Protein AF-A0AAN4P740-F1 (afdb_monomer_lite)

Sequence (206 aa):
MNSGQKKRLNSIFSRYYNYYYTIFNIDLTEDLLKKTEFTIEKPISSDLELNILDFLLEISKDIYNLNNQNDRKIRGQYPTVDKQIIRSIIDGSLNNSKKDIRKLKILDPCAGTGNFIIVLLYDQFKLSNSFELILNILDNYVGIEIDPMLIYFQKIQINLLLKYLSNNTSFYSKINIIQGDTTQKKISMKNYNSLTLKYLISLILF

Structure (mmCIF, N/CA/C/O backbone):
data_AF-A0AAN4P740-F1
#
_entry.id   AF-A0AAN4P740-F1
#
loop_
_atom_site.group_PDB
_atom_site.id
_atom_site.type_symbol
_atom_site.label_atom_id
_atom_site.label_alt_id
_atom_site.label_comp_id
_atom_site.label_asym_id
_atom_site.label_entity_id
_atom_site.label_seq_id
_atom_site.pdbx_PDB_ins_code
_atom_site.Cartn_x
_atom_site.Cartn_y
_atom_site.Cartn_z
_atom_site.occupancy
_atom_site.B_iso_or_equiv
_atom_site.auth_seq_id
_atom_site.auth_comp_id
_atom_site.auth_asym_id
_atom_site.auth_atom_id
_atom_site.pdbx_PDB_model_num
ATOM 1 N N . MET A 1 1 ? 6.878 -7.275 -22.936 1.00 59.47 1 MET A N 1
ATOM 2 C CA . MET A 1 1 ? 7.615 -6.376 -22.019 1.00 59.47 1 MET A CA 1
ATOM 3 C C . MET A 1 1 ? 9.010 -6.182 -22.588 1.00 59.47 1 MET A C 1
ATOM 5 O O . MET A 1 1 ? 9.618 -7.185 -22.945 1.00 59.47 1 MET A O 1
ATOM 9 N N . ASN A 1 2 ? 9.492 -4.947 -22.763 1.00 69.56 2 ASN A N 1
ATOM 10 C CA . ASN A 1 2 ? 10.853 -4.735 -23.281 1.00 69.56 2 ASN A CA 1
ATOM 11 C C . ASN A 1 2 ? 11.912 -4.991 -22.182 1.00 69.56 2 ASN A C 1
ATOM 13 O O . ASN A 1 2 ? 11.581 -5.067 -20.995 1.00 69.56 2 ASN A O 1
ATOM 17 N N . SER A 1 3 ? 13.183 -5.151 -22.566 1.00 71.50 3 SER A N 1
ATOM 18 C CA . SER A 1 3 ? 14.278 -5.487 -21.635 1.00 71.50 3 SER A CA 1
ATOM 19 C C . SER A 1 3 ? 14.440 -4.462 -20.503 1.00 71.50 3 SER A C 1
ATOM 21 O O . SER A 1 3 ? 14.688 -4.841 -19.359 1.00 71.50 3 SER A O 1
ATOM 23 N N . GLY A 1 4 ? 14.219 -3.175 -20.792 1.00 77.19 4 GLY A N 1
ATOM 24 C CA . GLY A 1 4 ? 14.264 -2.094 -19.804 1.00 77.19 4 GLY A CA 1
ATOM 25 C C . GLY A 1 4 ? 13.153 -2.179 -18.752 1.00 77.19 4 GLY A C 1
ATOM 26 O O . GLY A 1 4 ? 13.425 -2.045 -17.561 1.00 77.19 4 GLY A O 1
ATOM 27 N N . GLN A 1 5 ? 11.914 -2.460 -19.166 1.00 74.38 5 GLN A N 1
ATOM 28 C CA . GLN A 1 5 ? 10.780 -2.667 -18.257 1.00 74.38 5 GLN A CA 1
ATOM 29 C C . GLN A 1 5 ? 10.986 -3.899 -17.371 1.00 74.38 5 GLN A C 1
ATOM 31 O O . GLN A 1 5 ? 10.722 -3.829 -16.174 1.00 74.38 5 GLN A O 1
ATOM 36 N N . LYS A 1 6 ? 11.521 -4.999 -17.927 1.00 78.25 6 LYS A N 1
ATOM 37 C CA . LYS A 1 6 ? 11.882 -6.193 -17.141 1.00 78.25 6 LYS A CA 1
ATOM 38 C C . LYS A 1 6 ? 12.919 -5.872 -16.069 1.00 78.25 6 LYS A C 1
ATOM 40 O O . LYS A 1 6 ? 12.731 -6.262 -14.923 1.00 78.25 6 LYS A O 1
ATOM 45 N N . LYS A 1 7 ? 13.960 -5.109 -16.414 1.00 83.00 7 LYS A N 1
ATOM 46 C CA . LYS A 1 7 ? 14.987 -4.683 -15.454 1.00 83.00 7 LYS A CA 1
ATOM 47 C C . LYS A 1 7 ? 14.411 -3.807 -14.336 1.00 83.00 7 LYS A C 1
ATOM 49 O O . LYS A 1 7 ? 14.692 -4.046 -13.170 1.00 83.00 7 LYS A O 1
ATOM 54 N N . ARG A 1 8 ? 13.571 -2.820 -14.669 1.00 84.56 8 ARG A N 1
ATOM 55 C CA . ARG A 1 8 ? 12.938 -1.952 -13.658 1.00 84.56 8 ARG A CA 1
ATOM 56 C C . ARG A 1 8 ? 11.999 -2.724 -12.731 1.00 84.56 8 ARG A C 1
ATOM 58 O O . ARG A 1 8 ? 12.024 -2.508 -11.526 1.00 84.56 8 ARG A O 1
ATOM 65 N N . LEU A 1 9 ? 11.220 -3.654 -13.283 1.00 85.88 9 LEU A N 1
ATOM 66 C CA . LEU A 1 9 ? 10.348 -4.528 -12.503 1.00 85.88 9 LEU A CA 1
ATOM 67 C C . LEU A 1 9 ? 11.151 -5.435 -11.554 1.00 85.88 9 LEU A C 1
ATOM 69 O O . LEU A 1 9 ? 10.801 -5.557 -10.384 1.00 85.88 9 LEU A O 1
ATOM 73 N N . ASN A 1 10 ? 12.252 -6.017 -12.042 1.00 84.44 10 ASN A N 1
ATOM 74 C CA . ASN A 1 10 ? 13.179 -6.806 -11.227 1.00 84.44 10 ASN A CA 1
ATOM 75 C C . ASN A 1 10 ? 13.743 -6.000 -10.051 1.00 84.44 10 ASN A C 1
ATOM 77 O O . ASN A 1 10 ? 13.831 -6.511 -8.936 1.00 84.44 10 ASN A O 1
ATOM 81 N N . SER A 1 11 ? 14.079 -4.733 -10.297 1.00 88.69 11 SER A N 1
ATOM 82 C CA . SER A 1 11 ? 14.595 -3.841 -9.263 1.00 88.69 11 SER A CA 1
ATOM 83 C C . SER A 1 11 ? 13.550 -3.579 -8.173 1.00 88.69 11 SER A C 1
ATOM 85 O O . SER A 1 11 ? 13.853 -3.734 -6.995 1.00 88.69 11 SER A O 1
ATOM 87 N N . ILE A 1 12 ? 12.286 -3.316 -8.537 1.00 90.25 12 ILE A N 1
ATOM 88 C CA . ILE A 1 12 ? 11.186 -3.152 -7.564 1.00 90.25 12 ILE A CA 1
ATOM 89 C C . ILE A 1 12 ? 11.022 -4.405 -6.689 1.00 90.25 12 ILE A C 1
ATOM 91 O O . ILE A 1 12 ? 10.962 -4.301 -5.464 1.00 90.25 12 ILE A O 1
ATOM 95 N N . PHE A 1 13 ? 10.989 -5.597 -7.293 1.00 89.75 13 PHE A N 1
ATOM 96 C CA . PHE A 1 13 ? 10.877 -6.843 -6.529 1.00 89.75 13 PHE A CA 1
ATOM 97 C C . PHE A 1 13 ? 12.096 -7.113 -5.645 1.00 89.75 13 PHE A C 1
ATOM 99 O O . PHE A 1 13 ? 11.933 -7.530 -4.500 1.00 89.75 13 PHE A O 1
ATOM 106 N N . SER A 1 14 ? 13.301 -6.820 -6.137 1.00 88.75 14 SER A N 1
ATOM 107 C CA . SER A 1 14 ? 14.530 -6.932 -5.345 1.00 88.75 14 SER A CA 1
ATOM 108 C C . SER A 1 14 ? 14.506 -5.998 -4.139 1.00 88.75 14 SER A C 1
ATOM 110 O O . SER A 1 14 ? 14.911 -6.403 -3.054 1.00 88.75 14 SER A O 1
ATOM 112 N N . ARG A 1 15 ? 13.992 -4.771 -4.293 1.00 92.44 15 ARG A N 1
ATOM 113 C CA . ARG A 1 15 ? 13.823 -3.830 -3.177 1.00 92.44 15 ARG A CA 1
ATOM 114 C C . ARG A 1 15 ? 12.844 -4.370 -2.134 1.00 92.44 15 ARG A C 1
ATOM 116 O O . ARG A 1 15 ? 13.188 -4.368 -0.956 1.00 92.44 15 ARG A O 1
ATOM 123 N N . TYR A 1 16 ? 11.682 -4.900 -2.545 1.00 92.12 16 TYR A N 1
ATOM 124 C CA . TYR A 1 16 ? 10.755 -5.566 -1.614 1.00 92.12 16 TYR A CA 1
ATOM 125 C C . TYR A 1 16 ? 11.435 -6.704 -0.852 1.00 92.12 16 TYR A C 1
ATOM 127 O O . TYR A 1 16 ? 11.403 -6.713 0.377 1.00 92.12 16 TYR A O 1
ATOM 135 N N . TYR A 1 17 ? 12.075 -7.628 -1.572 1.00 90.88 17 TYR A N 1
ATOM 136 C CA . TYR A 1 17 ? 12.773 -8.763 -0.973 1.00 90.88 17 TYR A CA 1
ATOM 137 C C . TYR A 1 17 ? 13.829 -8.302 0.036 1.00 90.88 17 TYR A C 1
ATOM 139 O O . TYR A 1 17 ? 13.789 -8.693 1.198 1.00 90.88 17 TYR A O 1
ATOM 147 N N . ASN A 1 18 ? 14.735 -7.419 -0.387 1.00 91.62 18 ASN A N 1
ATOM 148 C CA . ASN A 1 18 ? 15.848 -6.965 0.437 1.00 91.62 18 ASN A CA 1
ATOM 149 C C . ASN A 1 18 ? 15.385 -6.230 1.693 1.00 91.62 18 ASN A C 1
ATOM 151 O O . ASN A 1 18 ? 15.946 -6.469 2.761 1.00 91.62 18 ASN A O 1
ATOM 155 N N . TYR A 1 19 ? 14.375 -5.363 1.584 1.00 93.50 19 TYR A N 1
ATOM 156 C CA . TYR A 1 19 ? 13.850 -4.635 2.737 1.00 93.50 19 TYR A CA 1
ATOM 157 C C . TYR A 1 19 ? 13.257 -5.600 3.769 1.00 93.50 19 TYR A C 1
ATOM 159 O O . TYR A 1 19 ? 13.635 -5.569 4.937 1.00 93.50 19 TYR A O 1
ATOM 167 N N . TYR A 1 20 ? 12.392 -6.520 3.338 1.00 92.00 20 TYR A N 1
ATOM 168 C CA . TYR A 1 20 ? 11.738 -7.462 4.248 1.00 92.00 20 TYR A CA 1
ATOM 169 C C . TYR A 1 20 ? 12.697 -8.491 4.841 1.00 92.00 20 TYR A C 1
ATOM 171 O O . TYR A 1 20 ? 12.639 -8.765 6.042 1.00 92.00 20 TYR A O 1
ATOM 179 N N . TYR A 1 21 ? 13.607 -9.018 4.027 1.00 90.56 21 TYR A N 1
ATOM 180 C CA . TYR A 1 21 ? 14.613 -9.963 4.484 1.00 90.56 21 TYR A CA 1
ATOM 181 C C . TYR A 1 21 ? 15.572 -9.305 5.482 1.00 90.56 21 TYR A C 1
ATOM 183 O O . TYR A 1 21 ? 15.821 -9.845 6.553 1.00 90.56 21 TYR A O 1
ATOM 191 N N . THR A 1 22 ? 16.062 -8.100 5.183 1.00 89.69 22 THR A N 1
ATOM 192 C CA . THR A 1 22 ? 17.074 -7.440 6.024 1.00 89.69 22 THR A CA 1
ATOM 193 C C . THR A 1 22 ? 16.480 -6.846 7.300 1.00 89.69 22 THR A C 1
ATOM 195 O O . THR A 1 22 ? 17.072 -6.987 8.365 1.00 89.69 22 THR A O 1
ATOM 198 N N . ILE A 1 23 ? 15.325 -6.176 7.211 1.00 90.94 23 ILE A N 1
ATOM 199 C CA . ILE A 1 23 ? 14.743 -5.441 8.345 1.00 90.94 23 ILE A CA 1
ATOM 200 C C . ILE A 1 23 ? 13.886 -6.346 9.233 1.00 90.94 23 ILE A C 1
ATOM 202 O O . ILE A 1 23 ? 13.854 -6.158 10.448 1.00 90.94 23 ILE A O 1
ATOM 206 N N . PHE A 1 24 ? 13.200 -7.334 8.652 1.00 87.19 24 PHE A N 1
ATOM 207 C CA . PHE A 1 24 ? 12.242 -8.170 9.386 1.00 87.19 24 PHE A CA 1
ATOM 208 C C . PHE A 1 24 ? 12.610 -9.652 9.427 1.00 87.19 24 PHE A C 1
ATOM 210 O O . PHE A 1 24 ? 11.896 -10.416 10.073 1.00 87.19 24 PHE A O 1
ATOM 217 N N . ASN A 1 25 ? 13.691 -10.072 8.757 1.00 88.38 25 ASN A N 1
ATOM 218 C CA . ASN A 1 25 ? 14.033 -11.485 8.582 1.00 88.38 25 ASN A CA 1
ATOM 219 C C . ASN A 1 25 ? 12.869 -12.297 7.978 1.00 88.38 25 ASN A C 1
ATOM 221 O O . ASN A 1 25 ? 12.618 -13.441 8.358 1.00 88.38 25 ASN A O 1
ATOM 225 N N . ILE A 1 26 ? 12.119 -11.671 7.061 1.00 86.81 26 ILE A N 1
ATOM 226 C CA . ILE A 1 26 ? 11.004 -12.292 6.342 1.00 86.81 26 ILE A CA 1
ATOM 227 C C . ILE A 1 26 ? 11.476 -12.638 4.934 1.00 86.81 26 ILE A C 1
ATOM 229 O O . ILE A 1 26 ? 11.757 -11.751 4.127 1.00 86.81 26 ILE A O 1
ATOM 233 N N . ASP A 1 27 ? 11.513 -13.931 4.633 1.00 84.88 27 ASP A N 1
ATOM 234 C CA . ASP A 1 27 ? 11.749 -14.412 3.280 1.00 84.88 27 ASP A CA 1
ATOM 235 C C . ASP A 1 27 ? 10.465 -14.283 2.444 1.00 84.88 27 ASP A C 1
ATOM 237 O O . ASP A 1 27 ? 9.463 -14.951 2.697 1.00 84.88 27 ASP A O 1
ATOM 241 N N . LEU A 1 28 ? 10.499 -13.393 1.450 1.00 81.94 28 LEU A N 1
ATOM 242 C CA . LEU A 1 28 ? 9.394 -13.151 0.519 1.00 81.94 28 LEU A CA 1
ATOM 243 C C . LEU A 1 28 ? 9.495 -13.977 -0.765 1.00 81.94 28 LEU A C 1
ATOM 245 O O . LEU A 1 28 ? 8.730 -13.745 -1.703 1.00 81.94 28 LEU A O 1
ATOM 249 N N . THR A 1 29 ? 10.444 -14.907 -0.842 1.00 77.19 29 THR A N 1
ATOM 250 C CA . THR A 1 29 ? 10.703 -15.710 -2.036 1.00 77.19 29 THR A C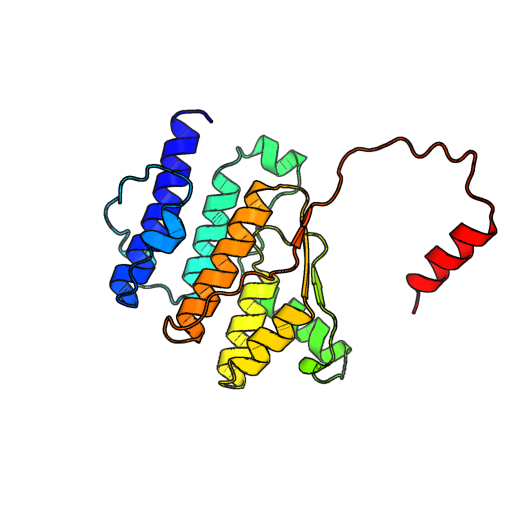A 1
ATOM 251 C C . THR A 1 29 ? 9.414 -16.367 -2.525 1.00 77.19 29 THR A C 1
ATOM 253 O O . THR A 1 29 ? 8.979 -16.075 -3.631 1.00 77.19 29 THR A O 1
ATOM 256 N N . GLU A 1 30 ? 8.688 -17.127 -1.702 1.00 71.38 30 GLU A N 1
ATOM 257 C CA . GLU A 1 30 ? 7.431 -17.764 -2.138 1.00 71.38 30 GLU A CA 1
ATOM 258 C C . GLU A 1 30 ? 6.299 -16.777 -2.489 1.00 71.38 30 GLU A C 1
ATOM 260 O O . GLU A 1 30 ? 5.485 -17.057 -3.377 1.00 71.38 30 GLU A O 1
ATOM 265 N N . ASP A 1 31 ? 6.251 -15.620 -1.821 1.00 68.12 31 ASP A N 1
ATOM 266 C CA . ASP A 1 31 ? 5.231 -14.587 -2.042 1.00 68.12 31 ASP A CA 1
ATOM 267 C C . ASP A 1 31 ? 5.449 -13.829 -3.361 1.00 68.12 31 ASP A C 1
ATOM 269 O O . ASP A 1 31 ? 4.486 -13.448 -4.033 1.00 68.12 31 ASP A O 1
ATOM 273 N N . LEU A 1 32 ? 6.713 -13.629 -3.748 1.00 70.50 32 LEU A N 1
ATOM 274 C CA . LEU A 1 32 ? 7.115 -12.903 -4.955 1.00 70.50 32 LEU A CA 1
ATOM 275 C C . LEU A 1 32 ? 7.364 -13.838 -6.156 1.00 70.50 32 LEU A C 1
ATOM 277 O O . LEU A 1 32 ? 7.176 -13.423 -7.302 1.00 70.50 32 LEU A O 1
ATOM 281 N N . LEU A 1 33 ? 7.732 -15.107 -5.928 1.00 51.94 33 LEU A N 1
ATOM 282 C CA . LEU A 1 33 ? 8.181 -16.050 -6.968 1.00 51.94 33 LEU A CA 1
ATOM 283 C C . LEU A 1 33 ? 7.084 -16.643 -7.851 1.00 51.94 33 LEU A C 1
ATOM 285 O O . LEU A 1 33 ? 7.401 -17.270 -8.861 1.00 51.94 33 LEU A O 1
ATOM 289 N N . LYS A 1 34 ? 5.794 -16.474 -7.550 1.00 54.19 34 LYS A N 1
ATOM 290 C CA . LYS A 1 34 ? 4.767 -17.200 -8.321 1.00 54.19 34 LYS A CA 1
ATOM 291 C C . LYS A 1 34 ? 4.614 -16.749 -9.782 1.00 54.19 34 LYS A C 1
ATOM 293 O O . LYS A 1 34 ? 3.821 -17.365 -10.492 1.00 54.19 34 LYS A O 1
ATOM 298 N N . LYS A 1 35 ? 5.303 -15.695 -10.259 1.00 50.25 35 LYS A N 1
ATOM 299 C CA . LYS A 1 35 ? 5.047 -15.137 -11.607 1.00 50.25 35 LYS A CA 1
ATOM 300 C C . LYS A 1 35 ? 6.243 -14.660 -12.439 1.00 50.25 35 LYS A C 1
ATOM 302 O O . LYS A 1 35 ? 6.037 -14.402 -13.623 1.00 50.25 35 LYS A O 1
ATOM 307 N N . THR A 1 36 ? 7.461 -14.553 -11.905 1.00 52.38 36 THR A N 1
ATOM 308 C CA . THR A 1 36 ? 8.614 -14.054 -12.683 1.00 52.38 36 THR A CA 1
ATOM 309 C C . THR A 1 36 ? 9.941 -14.604 -12.174 1.00 52.38 36 THR A C 1
ATOM 311 O O . THR A 1 36 ? 10.205 -14.536 -10.978 1.00 52.38 36 THR A O 1
ATOM 314 N N . GLU A 1 37 ? 10.814 -15.045 -13.081 1.00 59.12 37 GLU A N 1
ATOM 315 C CA . GLU A 1 37 ? 12.249 -15.158 -12.796 1.00 59.12 37 GLU A CA 1
ATOM 316 C C . GLU A 1 37 ? 12.782 -13.764 -12.434 1.00 59.12 37 GLU A C 1
ATOM 318 O O . GLU A 1 37 ? 12.807 -12.870 -13.290 1.00 59.12 37 GLU A O 1
ATOM 323 N N . PHE A 1 38 ? 13.163 -13.565 -11.172 1.00 69.12 38 PHE A N 1
ATOM 324 C CA . PHE A 1 38 ? 13.782 -12.332 -10.697 1.00 69.12 38 PHE A CA 1
ATOM 325 C C . PHE A 1 38 ? 15.170 -12.642 -10.129 1.00 69.12 38 PHE A C 1
ATOM 327 O O . PHE A 1 38 ? 15.385 -13.676 -9.498 1.00 69.12 38 PHE A O 1
ATOM 334 N N . THR A 1 39 ? 16.133 -11.767 -10.398 1.00 76.12 39 THR A N 1
ATOM 335 C CA . THR A 1 39 ? 17.479 -11.834 -9.826 1.00 76.12 39 THR A CA 1
ATOM 336 C C . THR A 1 39 ? 17.536 -10.832 -8.688 1.00 76.12 39 THR A C 1
ATOM 338 O O . THR A 1 39 ? 17.357 -9.642 -8.938 1.00 76.12 39 THR A O 1
ATOM 341 N N . ILE A 1 40 ? 17.796 -11.300 -7.464 1.00 80.19 40 ILE A N 1
ATOM 342 C CA . ILE A 1 40 ? 17.958 -10.430 -6.294 1.00 80.19 40 ILE A CA 1
ATOM 343 C C . ILE A 1 40 ? 19.158 -9.504 -6.529 1.00 80.19 40 ILE A C 1
ATOM 345 O O . ILE A 1 40 ? 20.307 -9.943 -6.600 1.00 80.19 40 ILE A O 1
ATOM 349 N N . GLU A 1 41 ? 18.876 -8.214 -6.683 1.00 84.25 41 GLU A N 1
ATOM 350 C CA . GLU A 1 41 ? 19.890 -7.160 -6.745 1.00 84.25 41 GLU A CA 1
ATOM 351 C C . GLU A 1 41 ? 20.441 -6.854 -5.341 1.00 84.25 41 GLU A C 1
ATOM 353 O O . GLU A 1 41 ? 19.840 -7.213 -4.328 1.00 84.25 41 GLU A O 1
ATOM 358 N N . LYS A 1 42 ? 21.592 -6.174 -5.257 1.00 84.06 42 LYS A N 1
ATOM 359 C CA . LYS A 1 42 ? 22.138 -5.734 -3.962 1.00 84.06 42 LYS A CA 1
ATOM 360 C C . LYS A 1 42 ? 21.154 -4.783 -3.254 1.00 84.06 42 LYS A C 1
ATOM 362 O O . LYS A 1 42 ? 20.515 -3.979 -3.936 1.00 84.06 42 LYS A O 1
ATOM 367 N N . PRO A 1 43 ? 21.056 -4.829 -1.912 1.00 82.31 43 PRO A N 1
ATOM 368 C CA . PRO A 1 43 ? 20.201 -3.919 -1.159 1.00 82.31 43 PRO A CA 1
ATOM 369 C C . PRO A 1 43 ? 20.611 -2.458 -1.378 1.00 82.31 43 PRO A C 1
ATOM 371 O O . PRO A 1 43 ? 21.799 -2.138 -1.447 1.00 82.31 43 PRO A O 1
ATOM 374 N N . ILE A 1 44 ? 19.618 -1.573 -1.459 1.00 85.38 44 ILE A N 1
ATOM 375 C CA . ILE A 1 44 ? 19.814 -0.122 -1.490 1.00 85.38 44 ILE A CA 1
ATOM 376 C C . ILE A 1 44 ? 19.811 0.361 -0.038 1.00 85.38 44 ILE A C 1
ATOM 378 O O . ILE A 1 44 ? 18.800 0.239 0.646 1.00 85.38 44 ILE A O 1
ATOM 382 N N . SER A 1 45 ? 20.933 0.896 0.448 1.00 82.38 45 SER A N 1
ATOM 383 C CA . SER A 1 45 ? 21.095 1.253 1.866 1.00 82.38 45 SER A CA 1
ATOM 384 C C . SER A 1 45 ? 20.061 2.267 2.358 1.00 82.38 45 SER A C 1
ATOM 386 O O . SER A 1 45 ? 19.540 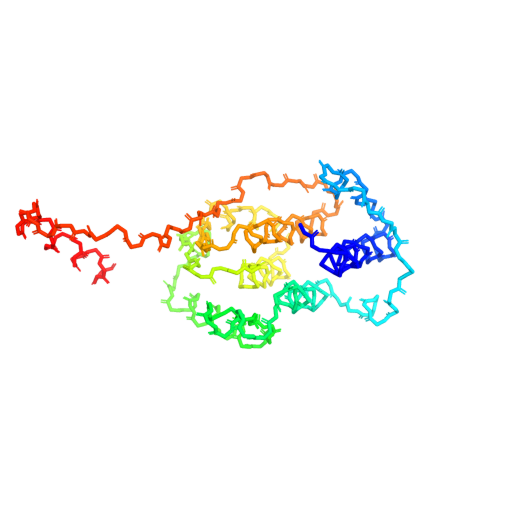2.104 3.453 1.00 82.38 45 SER A O 1
ATOM 388 N N . SER A 1 46 ? 19.704 3.258 1.535 1.00 85.19 46 SER A N 1
ATOM 389 C CA . SER A 1 46 ? 18.709 4.275 1.899 1.00 85.19 46 SER A CA 1
ATOM 390 C C . SER A 1 46 ? 17.314 3.700 2.131 1.00 85.19 46 SER A C 1
ATOM 392 O O . SER A 1 46 ? 16.556 4.260 2.911 1.00 85.19 46 SER A O 1
ATOM 394 N N . ASP A 1 47 ? 16.963 2.586 1.480 1.00 87.56 47 ASP A N 1
ATOM 395 C CA . ASP A 1 47 ? 15.670 1.939 1.715 1.00 87.56 47 ASP A CA 1
ATOM 396 C C . ASP A 1 47 ? 15.602 1.351 3.119 1.00 87.56 47 ASP A C 1
ATOM 398 O O . ASP A 1 47 ? 14.561 1.417 3.759 1.00 87.56 47 ASP A O 1
ATOM 402 N N . LEU A 1 48 ? 16.716 0.799 3.603 1.00 87.44 48 LEU A N 1
ATOM 403 C CA . LEU A 1 48 ? 16.812 0.112 4.891 1.00 87.44 48 LEU A CA 1
ATOM 404 C C . LEU A 1 48 ? 16.668 1.064 6.089 1.00 87.44 48 LEU A C 1
ATOM 406 O O . LEU A 1 48 ? 16.376 0.619 7.195 1.00 87.44 48 LEU A O 1
ATOM 410 N N . GLU A 1 49 ? 16.851 2.365 5.871 1.00 88.69 49 GLU A N 1
ATOM 411 C CA . GLU A 1 49 ? 16.675 3.409 6.886 1.00 88.69 49 GLU A CA 1
ATOM 412 C C . GLU A 1 49 ? 15.214 3.876 7.011 1.00 88.69 49 GLU A C 1
ATOM 414 O O . GLU A 1 49 ? 14.843 4.530 7.989 1.00 88.69 49 GLU A O 1
ATOM 419 N N . LEU A 1 50 ? 14.363 3.546 6.034 1.00 91.56 50 LEU A N 1
ATOM 420 C CA . LEU A 1 50 ? 12.956 3.931 6.038 1.00 91.56 50 LEU A CA 1
ATOM 421 C C . LEU A 1 50 ? 12.154 3.040 6.987 1.00 91.56 50 LEU A C 1
ATOM 423 O O . LEU A 1 50 ? 12.370 1.831 7.074 1.00 91.56 50 LEU A O 1
ATOM 427 N N . ASN A 1 51 ? 11.140 3.611 7.644 1.00 94.31 51 ASN A N 1
ATOM 428 C CA . ASN A 1 51 ? 10.074 2.783 8.211 1.00 94.31 51 ASN A CA 1
ATOM 429 C C . ASN A 1 51 ? 9.221 2.182 7.083 1.00 94.31 51 ASN A C 1
ATOM 431 O O . ASN A 1 51 ? 9.229 2.672 5.953 1.00 94.31 51 ASN A O 1
ATOM 435 N N . ILE A 1 52 ? 8.445 1.145 7.409 1.00 95.31 52 ILE A N 1
ATOM 436 C CA . ILE A 1 52 ? 7.694 0.392 6.402 1.00 95.31 52 ILE A CA 1
ATOM 437 C C . ILE A 1 52 ? 6.749 1.270 5.573 1.00 95.31 52 ILE A C 1
ATOM 439 O O . ILE A 1 52 ? 6.600 1.045 4.376 1.00 95.31 52 ILE A O 1
ATOM 443 N N . LEU A 1 53 ? 6.125 2.281 6.184 1.00 96.44 53 LEU A N 1
ATOM 444 C CA . LEU A 1 53 ? 5.186 3.141 5.477 1.00 96.44 53 LEU A CA 1
ATOM 445 C C . LEU A 1 53 ? 5.921 3.994 4.443 1.00 96.44 53 LEU A C 1
ATOM 447 O O . LEU A 1 53 ? 5.526 4.020 3.280 1.00 96.44 53 LEU A O 1
ATOM 451 N N . ASP A 1 54 ? 7.008 4.648 4.857 1.00 96.25 54 ASP A N 1
ATOM 452 C CA . ASP A 1 54 ? 7.822 5.471 3.964 1.00 96.25 54 ASP A CA 1
ATOM 453 C C . ASP A 1 54 ? 8.434 4.619 2.839 1.00 96.25 54 ASP A C 1
ATOM 455 O O . ASP A 1 54 ? 8.394 5.017 1.677 1.00 96.25 54 ASP A O 1
ATOM 459 N N . PHE A 1 55 ? 8.889 3.401 3.147 1.00 97.12 55 PHE A N 1
ATOM 460 C CA . PHE A 1 55 ? 9.381 2.453 2.146 1.00 97.12 55 PHE A CA 1
ATOM 461 C C . PHE A 1 55 ? 8.321 2.102 1.087 1.00 97.12 55 PHE A C 1
ATOM 463 O O . PHE A 1 55 ? 8.591 2.194 -0.112 1.00 97.12 55 PHE A O 1
ATOM 470 N N . LEU A 1 56 ? 7.099 1.741 1.498 1.00 96.94 56 LEU A N 1
ATOM 471 C CA . LEU A 1 56 ? 6.018 1.406 0.560 1.00 96.94 56 LEU A CA 1
ATOM 472 C C . LEU A 1 56 ? 5.636 2.606 -0.326 1.00 96.94 56 LEU A C 1
ATOM 474 O O . LEU A 1 56 ? 5.439 2.445 -1.533 1.00 96.94 56 LEU A O 1
ATOM 478 N N . LEU A 1 57 ? 5.607 3.819 0.238 1.00 96.88 57 LEU A N 1
ATOM 479 C CA . LEU A 1 57 ? 5.337 5.049 -0.516 1.00 96.88 57 LEU A CA 1
ATOM 480 C C . LEU A 1 57 ? 6.449 5.378 -1.527 1.00 96.88 57 LEU A C 1
ATOM 482 O O . LEU A 1 57 ? 6.142 5.808 -2.644 1.00 96.88 57 LEU A O 1
ATOM 486 N N . GLU A 1 58 ? 7.720 5.136 -1.190 1.00 95.50 58 GLU A N 1
ATOM 487 C CA . GLU A 1 58 ? 8.833 5.271 -2.140 1.00 95.50 58 GLU A CA 1
ATOM 488 C C . GLU A 1 58 ? 8.739 4.246 -3.278 1.00 95.50 58 GLU A C 1
ATOM 490 O O . GLU A 1 58 ? 8.898 4.605 -4.447 1.00 95.50 58 GLU A O 1
ATOM 495 N N . ILE A 1 59 ? 8.404 2.985 -2.983 1.00 95.44 59 ILE A N 1
ATOM 496 C CA . IL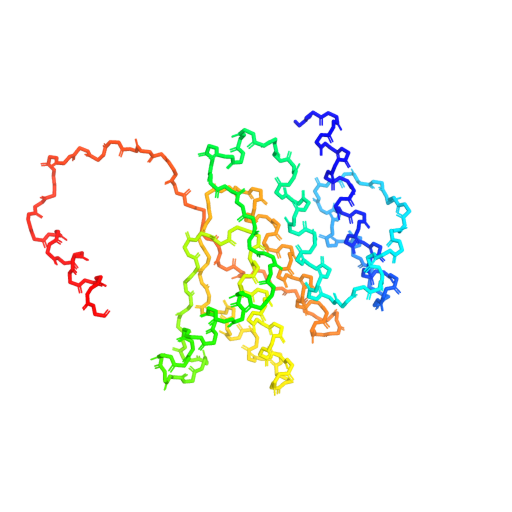E A 1 59 ? 8.206 1.970 -4.030 1.00 95.44 59 ILE A CA 1
ATOM 497 C C . ILE A 1 59 ? 7.034 2.339 -4.951 1.00 95.44 59 ILE A C 1
ATOM 499 O O . ILE A 1 59 ? 7.117 2.150 -6.167 1.00 95.44 59 ILE A O 1
ATOM 503 N N . SER A 1 60 ? 5.962 2.928 -4.412 1.00 95.62 60 SER A N 1
ATOM 504 C CA . SER A 1 60 ? 4.864 3.455 -5.226 1.00 95.62 60 SER A CA 1
ATOM 505 C C . SER A 1 60 ? 5.343 4.474 -6.264 1.00 95.62 60 SER A C 1
ATOM 507 O O . SER A 1 60 ? 4.894 4.409 -7.406 1.00 95.62 60 SER A O 1
ATOM 509 N N . LYS A 1 61 ? 6.303 5.360 -5.955 1.00 93.94 61 LYS A N 1
ATOM 510 C CA . LYS A 1 61 ? 6.876 6.266 -6.977 1.00 93.94 61 LYS A CA 1
ATOM 511 C C . LYS A 1 61 ? 7.504 5.485 -8.130 1.00 93.94 61 LYS A C 1
ATOM 513 O O . LYS A 1 61 ? 7.268 5.801 -9.299 1.00 93.94 61 LYS A O 1
ATOM 518 N N . ASP A 1 62 ? 8.261 4.445 -7.805 1.00 92.19 62 ASP A N 1
ATOM 519 C CA . ASP A 1 62 ? 8.970 3.626 -8.786 1.00 92.19 62 ASP A CA 1
ATOM 520 C C . ASP A 1 62 ? 8.044 2.798 -9.670 1.00 92.19 62 ASP A C 1
ATOM 522 O O . ASP A 1 62 ? 8.278 2.700 -10.877 1.00 92.19 62 ASP A O 1
ATOM 526 N N . ILE A 1 63 ? 6.950 2.281 -9.109 1.00 92.62 63 ILE A N 1
ATOM 527 C CA . ILE A 1 63 ? 5.911 1.587 -9.879 1.00 92.62 63 ILE A CA 1
ATOM 528 C C . ILE A 1 63 ? 5.334 2.519 -10.948 1.00 92.62 63 ILE A C 1
ATOM 530 O O . ILE A 1 63 ? 5.255 2.150 -12.119 1.00 92.62 63 ILE A O 1
ATOM 534 N N . TYR A 1 64 ? 5.010 3.764 -10.593 1.00 90.50 64 TYR A N 1
ATOM 535 C CA . TYR A 1 64 ? 4.538 4.740 -11.577 1.00 90.50 64 TYR A CA 1
ATOM 536 C C . TYR A 1 64 ? 5.644 5.141 -12.570 1.00 90.50 64 TYR A C 1
ATOM 538 O O . TYR A 1 64 ? 5.355 5.493 -13.714 1.00 90.50 64 TYR A O 1
ATOM 546 N N . ASN A 1 65 ? 6.923 5.064 -12.187 1.00 89.00 65 ASN A N 1
ATOM 547 C CA . ASN A 1 65 ? 8.071 5.261 -13.083 1.00 89.00 65 ASN A CA 1
ATOM 548 C C . ASN A 1 65 ? 8.312 4.099 -14.065 1.00 89.00 65 ASN A C 1
ATOM 550 O O . ASN A 1 65 ? 9.165 4.230 -14.949 1.00 89.00 65 ASN A O 1
ATOM 554 N N . LEU A 1 66 ? 7.560 2.993 -13.986 1.00 86.25 66 LEU A N 1
ATOM 555 C CA . LEU A 1 66 ? 7.575 1.949 -15.020 1.00 86.25 66 LEU A CA 1
ATOM 556 C C . LEU A 1 66 ? 7.012 2.454 -16.355 1.00 86.25 66 LEU A C 1
ATOM 558 O O . LEU A 1 66 ? 7.514 2.067 -17.415 1.00 86.25 66 LEU A O 1
ATOM 562 N N . ASN A 1 67 ? 6.028 3.353 -16.297 1.00 82.44 67 ASN A N 1
ATOM 563 C CA . ASN A 1 67 ? 5.488 4.053 -17.457 1.00 82.44 67 ASN A CA 1
ATOM 564 C C . ASN A 1 67 ? 6.326 5.303 -17.759 1.00 82.44 67 ASN A C 1
ATOM 566 O O . ASN A 1 67 ? 6.852 5.961 -16.857 1.00 82.44 67 ASN A O 1
ATOM 570 N N . ASN A 1 68 ? 6.462 5.649 -19.042 1.00 83.25 68 ASN A N 1
ATOM 571 C CA . ASN A 1 68 ? 7.133 6.894 -19.410 1.00 83.25 68 ASN A CA 1
ATOM 572 C C . ASN A 1 68 ? 6.268 8.112 -19.018 1.00 83.25 68 ASN A C 1
ATOM 574 O O . ASN A 1 68 ? 5.070 8.004 -18.750 1.00 83.25 68 ASN A O 1
ATOM 578 N N . GLN A 1 69 ? 6.885 9.294 -18.981 1.00 86.12 69 GLN A N 1
ATOM 579 C CA . GLN A 1 69 ? 6.218 10.518 -18.533 1.00 86.12 69 GLN A CA 1
ATOM 580 C C . GLN A 1 69 ? 4.994 10.892 -19.386 1.00 86.12 69 GLN A C 1
ATOM 582 O O . GLN A 1 69 ? 4.012 11.395 -18.838 1.00 86.12 69 GLN A O 1
ATOM 587 N N . ASN A 1 70 ? 5.035 10.636 -20.697 1.00 85.81 70 ASN A N 1
ATOM 588 C CA . ASN A 1 70 ? 3.933 10.953 -21.606 1.00 85.81 70 ASN A CA 1
ATOM 589 C C . ASN A 1 70 ? 2.724 10.052 -21.342 1.00 85.81 70 ASN A C 1
ATOM 591 O O . ASN A 1 70 ? 1.611 10.558 -21.203 1.00 85.81 70 ASN A O 1
ATOM 595 N N . ASP A 1 71 ? 2.948 8.747 -21.181 1.00 81.75 71 ASP A N 1
ATOM 596 C CA . ASP A 1 71 ? 1.893 7.779 -20.874 1.00 81.75 71 ASP A CA 1
ATOM 597 C C . ASP A 1 71 ? 1.216 8.110 -19.543 1.00 81.75 71 ASP A C 1
ATOM 599 O O . ASP A 1 71 ? -0.013 8.130 -19.456 1.00 81.75 71 ASP A O 1
ATOM 603 N N . ARG A 1 72 ? 2.005 8.456 -18.517 1.00 83.88 72 ARG A N 1
ATOM 604 C CA . ARG A 1 72 ? 1.458 8.901 -17.230 1.00 83.88 72 ARG A CA 1
ATOM 605 C C . ARG A 1 72 ? 0.598 10.145 -17.355 1.00 83.88 72 ARG A C 1
ATOM 607 O O . ARG A 1 72 ? -0.474 10.196 -16.761 1.00 83.88 72 ARG A O 1
ATOM 614 N N . LYS A 1 73 ? 1.061 11.136 -18.124 1.00 87.19 73 LYS A N 1
ATOM 615 C CA . LYS A 1 73 ? 0.333 12.390 -18.335 1.00 87.19 73 LYS A CA 1
ATOM 616 C C . LYS A 1 73 ? -1.010 12.143 -19.015 1.00 87.19 73 LYS A C 1
ATOM 618 O O . LYS A 1 73 ? -2.010 12.698 -18.578 1.00 87.19 73 LYS A O 1
ATOM 623 N N . ILE A 1 74 ? -1.039 11.289 -20.038 1.00 83.75 74 ILE A N 1
ATOM 624 C CA . ILE A 1 74 ? -2.272 10.915 -20.748 1.00 83.75 74 ILE A CA 1
ATOM 625 C C . ILE A 1 74 ? -3.249 10.194 -19.812 1.00 83.75 74 ILE A C 1
ATOM 627 O O . ILE A 1 74 ? -4.451 10.432 -19.878 1.00 83.75 74 ILE A O 1
ATOM 631 N N . ARG A 1 75 ? -2.738 9.329 -18.930 1.00 80.00 75 ARG A N 1
ATOM 632 C CA . ARG A 1 75 ? -3.555 8.525 -18.010 1.00 80.00 75 ARG A CA 1
ATOM 633 C C . ARG A 1 75 ? -3.885 9.218 -16.685 1.00 80.00 75 ARG A C 1
ATOM 635 O O . ARG A 1 75 ? -4.609 8.641 -15.886 1.00 80.00 75 ARG A O 1
ATOM 642 N N . GLY A 1 76 ? -3.332 10.403 -16.417 1.00 84.38 76 GLY A N 1
ATOM 643 C CA . GLY A 1 76 ? -3.456 11.066 -15.112 1.00 84.38 76 GLY A CA 1
ATOM 644 C C . GLY A 1 76 ? -2.833 10.273 -13.953 1.00 84.38 76 GLY A C 1
ATOM 645 O O . GLY A 1 76 ? -3.234 10.441 -12.807 1.00 84.38 76 GLY A O 1
ATOM 646 N N . GLN A 1 77 ? -1.870 9.393 -14.235 1.00 87.38 77 GLN A N 1
ATOM 647 C CA . GLN A 1 77 ? -1.284 8.488 -13.246 1.00 87.38 77 GLN A CA 1
ATOM 648 C C . GLN A 1 77 ? -0.143 9.177 -12.488 1.00 87.38 77 GLN A C 1
ATOM 650 O O . GLN A 1 77 ? 1.010 9.148 -12.925 1.00 87.38 77 GLN A O 1
ATOM 655 N N . TYR A 1 78 ? -0.462 9.763 -11.334 1.00 90.19 78 TYR A N 1
ATOM 656 C CA . TYR A 1 78 ? 0.507 10.365 -10.417 1.00 90.19 78 TYR A CA 1
ATOM 657 C C . TYR A 1 78 ? 0.281 9.824 -9.002 1.00 90.19 78 TYR A C 1
ATOM 659 O O . TYR A 1 78 ? -0.836 9.932 -8.497 1.00 90.19 78 TYR A O 1
ATOM 667 N N . PRO A 1 79 ? 1.298 9.235 -8.350 1.00 92.44 79 PRO A N 1
ATOM 668 C CA . PRO A 1 79 ? 1.113 8.694 -7.016 1.00 92.44 79 PRO A CA 1
ATOM 669 C C . PRO A 1 79 ? 1.102 9.825 -5.985 1.00 92.44 79 PRO A C 1
ATOM 671 O O . PRO A 1 79 ? 2.036 10.627 -5.918 1.00 92.44 79 PRO A O 1
ATOM 674 N N . THR A 1 80 ? 0.085 9.852 -5.128 1.00 94.38 80 THR A N 1
ATOM 675 C CA . THR A 1 80 ? 0.111 10.670 -3.909 1.00 94.38 80 THR A CA 1
ATOM 676 C C . THR A 1 80 ? 0.994 9.965 -2.887 1.00 94.38 80 THR A C 1
ATOM 678 O O . THR A 1 80 ? 0.633 8.895 -2.409 1.00 94.38 80 THR A O 1
ATOM 681 N N . VAL A 1 81 ? 2.166 10.524 -2.589 1.00 95.12 81 VAL A N 1
ATOM 682 C CA . VAL A 1 81 ? 3.195 9.906 -1.719 1.00 95.12 81 VAL A CA 1
ATOM 683 C C . VAL A 1 81 ? 3.562 10.759 -0.512 1.00 95.12 81 VAL A C 1
ATOM 685 O O . VAL A 1 81 ? 4.262 10.297 0.382 1.00 95.12 81 VAL A O 1
ATOM 688 N N . ASP A 1 82 ? 3.072 11.995 -0.461 1.00 95.81 82 ASP A N 1
ATOM 689 C CA . ASP A 1 82 ? 3.186 12.826 0.728 1.00 95.81 82 ASP A CA 1
ATOM 690 C C . ASP A 1 82 ? 2.209 12.316 1.798 1.00 95.81 82 ASP A C 1
ATOM 692 O O . ASP A 1 82 ? 0.993 12.515 1.713 1.00 95.81 82 ASP A O 1
ATOM 696 N N . LYS A 1 83 ? 2.754 11.652 2.821 1.00 94.81 83 LYS A N 1
ATOM 697 C CA . LYS A 1 83 ? 1.969 11.094 3.928 1.00 94.81 83 LYS A CA 1
ATOM 698 C C . LYS A 1 83 ? 1.181 12.144 4.707 1.00 94.81 83 LYS A C 1
ATOM 700 O O . LYS A 1 83 ? 0.150 11.796 5.272 1.00 94.81 83 LYS A O 1
ATOM 705 N N . GLN A 1 84 ? 1.626 13.403 4.751 1.00 96.69 84 GLN A N 1
ATOM 706 C CA . GLN A 1 84 ? 0.889 14.461 5.447 1.00 96.69 84 GLN A CA 1
ATOM 707 C C . GLN A 1 84 ? -0.384 14.825 4.681 1.00 96.69 84 GLN A C 1
ATOM 709 O O . GLN A 1 84 ? -1.447 14.943 5.288 1.00 96.69 84 GLN A O 1
ATOM 714 N N . ILE A 1 85 ? -0.300 14.914 3.350 1.00 96.75 85 ILE A N 1
ATOM 715 C CA . ILE A 1 85 ? -1.470 15.150 2.491 1.00 96.75 85 ILE A CA 1
ATOM 716 C C . ILE A 1 85 ? -2.454 13.982 2.599 1.00 96.75 85 ILE A C 1
ATOM 718 O O . ILE A 1 85 ? -3.648 14.199 2.804 1.00 96.75 85 ILE A O 1
ATOM 722 N N . ILE A 1 86 ? -1.957 12.743 2.509 1.00 97.75 86 ILE A N 1
ATOM 723 C CA . ILE A 1 86 ? -2.803 11.544 2.612 1.00 97.75 86 ILE A CA 1
ATOM 724 C C . ILE A 1 86 ? -3.526 11.512 3.965 1.00 97.75 86 ILE A C 1
ATOM 726 O O . ILE A 1 86 ? -4.746 11.357 3.997 1.00 97.75 86 ILE A O 1
ATOM 730 N N . ARG A 1 87 ? -2.796 11.723 5.070 1.00 97.75 87 ARG A N 1
ATOM 731 C CA . ARG A 1 87 ? -3.372 11.788 6.423 1.00 97.75 87 ARG A CA 1
ATOM 732 C C . ARG A 1 87 ? -4.412 12.884 6.552 1.00 97.75 87 ARG A C 1
ATOM 734 O O . ARG A 1 87 ? -5.505 12.609 7.020 1.00 97.75 87 ARG A O 1
ATOM 741 N N . SER A 1 88 ? -4.124 14.089 6.061 1.00 97.69 88 SER A N 1
ATOM 742 C CA . SER A 1 88 ? -5.076 15.202 6.111 1.00 97.69 88 SER A CA 1
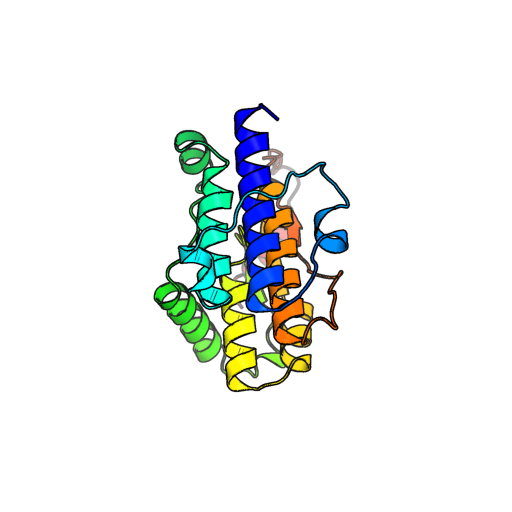ATOM 743 C C . SER A 1 88 ? -6.413 14.857 5.441 1.00 97.69 88 SER A C 1
ATOM 745 O O . SER A 1 88 ? -7.474 15.158 5.989 1.00 97.69 88 SER A O 1
ATOM 747 N N . ILE A 1 89 ? -6.377 14.169 4.294 1.00 96.56 89 ILE A N 1
ATOM 748 C CA . ILE A 1 89 ? -7.582 13.724 3.580 1.00 96.56 89 ILE A CA 1
ATOM 749 C C . ILE A 1 89 ? -8.310 12.612 4.349 1.00 96.56 89 ILE A C 1
ATOM 751 O O . ILE A 1 89 ? -9.537 12.663 4.486 1.00 96.56 89 ILE A O 1
ATOM 755 N N . ILE A 1 90 ? -7.573 11.618 4.854 1.00 96.06 90 ILE A N 1
ATOM 756 C CA . ILE A 1 90 ? -8.133 10.512 5.644 1.00 96.06 90 ILE A CA 1
ATOM 757 C C . ILE A 1 90 ? -8.807 11.054 6.905 1.00 96.06 90 ILE A C 1
ATOM 759 O O . ILE A 1 90 ? -9.986 10.786 7.129 1.00 96.06 90 ILE A O 1
ATOM 763 N N . ASP A 1 91 ? -8.094 11.860 7.687 1.00 93.88 91 ASP A N 1
ATOM 764 C CA . ASP A 1 91 ? -8.572 12.416 8.950 1.00 93.88 91 ASP A CA 1
ATOM 765 C C . ASP A 1 91 ? -9.779 13.325 8.721 1.00 93.88 91 ASP A C 1
ATOM 767 O O . ASP A 1 91 ? -10.778 13.220 9.431 1.00 93.88 91 ASP A O 1
ATOM 771 N N . GLY A 1 92 ? -9.742 14.165 7.680 1.00 94.06 92 GLY A N 1
ATOM 772 C CA . GLY A 1 92 ? -10.895 14.965 7.271 1.00 94.06 92 GLY A CA 1
ATOM 773 C C . GLY A 1 92 ? -12.120 14.098 6.958 1.00 94.06 92 GLY A C 1
ATOM 774 O O . GLY A 1 92 ? -13.225 14.389 7.419 1.00 94.06 92 GLY A O 1
ATOM 775 N N . SER A 1 93 ? -11.925 12.992 6.237 1.00 92.12 93 SER A N 1
ATOM 776 C CA . SER A 1 93 ? -13.003 12.063 5.870 1.00 92.12 93 SER A CA 1
ATOM 777 C C . SER A 1 93 ? -13.572 11.318 7.084 1.00 92.12 93 SER A C 1
ATOM 779 O O . SER A 1 93 ? -14.792 11.238 7.251 1.00 92.12 93 SER A O 1
ATOM 781 N N . LEU A 1 94 ? -12.705 10.811 7.967 1.00 91.12 94 LEU A N 1
ATOM 782 C CA . LEU A 1 94 ? -13.107 10.095 9.180 1.00 91.12 94 LEU A CA 1
ATOM 783 C C . LEU A 1 94 ? -13.843 11.020 10.158 1.00 91.12 94 LEU A C 1
ATOM 785 O O . LEU A 1 94 ? -14.931 10.667 10.623 1.00 91.12 94 LEU A O 1
ATOM 789 N N . ASN A 1 95 ? -13.312 12.223 10.401 1.00 88.75 95 ASN A N 1
ATOM 790 C CA . ASN A 1 95 ? -13.919 13.212 11.296 1.00 88.75 95 ASN A CA 1
ATOM 791 C C . ASN A 1 95 ? -15.304 13.659 10.809 1.00 88.75 95 ASN A C 1
ATOM 793 O O . ASN A 1 95 ? -16.231 13.794 11.612 1.00 88.75 95 ASN A O 1
ATOM 797 N N . ASN A 1 96 ? -15.478 13.823 9.494 1.00 87.06 96 ASN A N 1
ATOM 798 C CA . ASN A 1 96 ? -16.771 14.172 8.904 1.00 87.06 96 ASN A CA 1
ATOM 799 C C . ASN A 1 96 ? -17.810 13.055 9.053 1.00 87.06 96 ASN A C 1
ATOM 801 O O . ASN A 1 96 ? -18.999 13.337 9.204 1.00 87.06 96 ASN A O 1
ATOM 805 N N . SER A 1 97 ? -17.379 11.790 9.047 1.00 85.50 97 SER A N 1
ATOM 806 C CA . SER A 1 97 ? -18.296 10.653 9.147 1.00 85.50 97 SER A CA 1
ATOM 807 C C . SER A 1 97 ? -18.981 10.543 10.515 1.00 85.50 97 SER A C 1
ATOM 809 O O . SER A 1 97 ? -20.114 10.062 10.587 1.00 85.50 97 SER A O 1
ATOM 811 N N . LYS A 1 98 ? -18.295 10.961 11.595 1.00 83.44 98 LYS A N 1
ATOM 812 C CA . LYS A 1 98 ? -18.700 10.795 13.008 1.00 83.44 98 LYS A CA 1
ATOM 813 C C . LYS A 1 98 ? -19.102 9.361 13.398 1.00 83.44 98 LYS A C 1
ATOM 815 O O . LYS A 1 98 ? -19.776 9.159 14.408 1.00 83.44 98 LYS A O 1
ATOM 820 N N . LYS A 1 99 ? -18.726 8.361 12.598 1.00 86.12 99 LYS A N 1
ATOM 821 C CA . LYS A 1 99 ? -19.020 6.942 12.832 1.00 86.12 99 LYS A CA 1
ATOM 822 C C . LYS A 1 99 ? -17.752 6.233 13.290 1.00 86.12 99 LYS A C 1
ATOM 824 O O . LYS A 1 99 ? -16.648 6.628 12.933 1.00 86.12 99 LYS A O 1
ATOM 829 N N . ASP A 1 100 ? -17.927 5.154 14.049 1.00 89.06 100 ASP A N 1
ATOM 830 C CA . ASP A 1 100 ? -16.842 4.201 14.288 1.00 89.06 100 ASP A CA 1
ATOM 831 C C . ASP A 1 100 ? -16.333 3.693 12.932 1.00 89.06 100 ASP A C 1
ATOM 833 O O . ASP A 1 100 ? -17.136 3.272 12.091 1.00 89.06 100 ASP A O 1
ATOM 837 N N . ILE A 1 101 ? -15.014 3.725 12.733 1.00 93.31 101 ILE A N 1
ATOM 838 C CA . ILE A 1 101 ? -14.356 3.254 11.514 1.00 93.31 101 ILE A CA 1
ATOM 839 C C . ILE A 1 101 ? -14.750 1.814 11.165 1.00 93.31 101 ILE A C 1
ATOM 841 O O . ILE A 1 101 ? -14.891 1.494 9.988 1.00 93.31 101 ILE A O 1
ATOM 845 N N . ARG A 1 102 ? -15.062 0.981 12.170 1.00 92.50 102 ARG A N 1
ATOM 846 C CA . ARG A 1 102 ? -15.535 -0.400 11.972 1.00 92.50 102 ARG A CA 1
ATOM 847 C C . ARG A 1 102 ? -16.849 -0.518 11.202 1.00 92.50 102 ARG A C 1
ATOM 849 O O . ARG A 1 102 ? -17.227 -1.593 10.746 1.00 92.50 102 ARG A O 1
ATOM 856 N N . LYS A 1 103 ? -17.603 0.580 11.138 1.00 93.44 103 LYS A N 1
ATOM 857 C CA . LYS A 1 103 ? -18.919 0.665 10.495 1.00 93.44 103 LYS A CA 1
ATOM 858 C C . LYS A 1 103 ? -18.865 1.428 9.173 1.00 93.44 103 LYS A C 1
ATOM 860 O O . LYS A 1 103 ? -19.912 1.641 8.556 1.00 93.44 103 LYS A O 1
ATOM 865 N N . LEU A 1 104 ? -17.687 1.894 8.762 1.00 94.56 104 LEU A N 1
ATOM 866 C CA . LEU A 1 104 ? -17.520 2.640 7.525 1.00 94.56 104 LEU A CA 1
ATOM 867 C C . LEU A 1 104 ? -17.353 1.688 6.348 1.00 94.56 104 LEU A C 1
ATOM 869 O O . LEU A 1 104 ? -16.604 0.723 6.420 1.00 94.56 104 LEU A O 1
ATOM 873 N N . LYS A 1 105 ? -18.022 2.017 5.242 1.00 94.88 105 LYS A N 1
ATOM 874 C CA . LYS A 1 105 ? -17.685 1.492 3.919 1.00 94.88 105 LYS A CA 1
ATOM 875 C C . LYS A 1 105 ? -16.736 2.481 3.267 1.00 94.88 105 LYS A C 1
ATOM 877 O O . LYS A 1 105 ? -17.049 3.671 3.217 1.00 94.88 105 LYS A O 1
ATOM 882 N N . ILE A 1 106 ? -15.595 2.000 2.796 1.00 95.31 106 ILE A N 1
ATOM 883 C CA . ILE A 1 106 ? -14.522 2.850 2.282 1.00 95.31 106 ILE A CA 1
ATOM 884 C C . ILE A 1 106 ? -14.394 2.597 0.788 1.00 95.31 106 ILE A C 1
ATOM 886 O O . ILE A 1 106 ? -14.182 1.464 0.368 1.00 95.31 106 ILE A O 1
ATOM 890 N N . LEU A 1 107 ? -14.527 3.656 -0.004 1.00 96.50 107 LEU A N 1
ATOM 891 C CA . LEU A 1 107 ? -14.372 3.613 -1.452 1.00 96.50 107 LEU A CA 1
ATOM 892 C C . LEU A 1 107 ? -13.191 4.492 -1.859 1.00 96.50 107 LEU A C 1
ATOM 894 O O . LEU A 1 107 ? -13.176 5.680 -1.549 1.00 96.50 107 LEU A O 1
ATOM 898 N N . ASP A 1 108 ? -12.250 3.909 -2.594 1.00 96.25 108 ASP A N 1
ATOM 899 C CA . ASP A 1 108 ? -11.166 4.626 -3.263 1.00 96.25 108 ASP A CA 1
ATOM 900 C C . ASP A 1 108 ? -11.327 4.455 -4.784 1.00 96.25 108 ASP A C 1
ATOM 902 O O . ASP A 1 108 ? -10.965 3.409 -5.331 1.00 96.25 108 ASP A O 1
ATOM 906 N N . PRO A 1 109 ? -11.959 5.423 -5.475 1.00 92.00 109 PRO A N 1
ATOM 907 C CA . PRO A 1 109 ? -12.392 5.258 -6.862 1.00 92.00 109 PRO A CA 1
ATOM 908 C C . PRO A 1 109 ? -11.254 5.341 -7.896 1.00 92.00 109 PRO A C 1
ATOM 910 O O . PRO A 1 109 ? -11.498 5.060 -9.068 1.00 92.00 109 PRO A O 1
ATOM 913 N N . CYS A 1 110 ? -10.042 5.723 -7.476 1.00 92.50 110 CYS A N 1
ATOM 914 C CA . CYS A 1 110 ? -8.839 5.814 -8.308 1.00 92.50 110 CYS A CA 1
ATOM 915 C C . CYS A 1 110 ? -7.628 5.335 -7.496 1.00 92.50 110 CYS A C 1
ATOM 917 O O . CYS A 1 110 ? -6.695 6.096 -7.227 1.00 92.50 110 CYS A O 1
ATOM 919 N N . ALA A 1 111 ? -7.686 4.080 -7.059 1.00 94.06 111 ALA A N 1
ATOM 920 C CA . ALA A 1 111 ? -6.870 3.600 -5.956 1.00 94.06 111 ALA A CA 1
ATOM 921 C C . ALA A 1 111 ? -5.371 3.512 -6.265 1.00 94.06 111 ALA A C 1
ATOM 923 O O . ALA A 1 111 ? -4.551 3.534 -5.340 1.00 94.06 111 ALA A O 1
ATOM 924 N N . GLY A 1 112 ? -4.980 3.427 -7.542 1.00 95.25 112 GLY A N 1
ATOM 925 C CA . GLY A 1 112 ? -3.579 3.367 -7.925 1.00 95.25 112 GLY A CA 1
ATOM 926 C C . GLY A 1 112 ? -2.861 2.188 -7.274 1.00 95.25 112 GLY A C 1
ATOM 927 O O . GLY A 1 112 ? -3.312 1.049 -7.338 1.00 95.25 112 GLY A O 1
ATOM 928 N N . THR A 1 113 ? -1.738 2.460 -6.610 1.00 95.81 113 THR A N 1
ATOM 929 C CA . THR A 1 113 ? -1.010 1.466 -5.800 1.00 95.81 113 THR A CA 1
ATOM 930 C C . THR A 1 113 ? -1.526 1.329 -4.360 1.00 95.81 113 THR A C 1
ATOM 932 O O . THR A 1 113 ? -0.958 0.570 -3.581 1.00 95.81 113 THR A O 1
ATOM 935 N N . GLY A 1 114 ? -2.609 2.021 -3.991 1.00 96.81 114 GLY A N 1
ATOM 936 C CA . GLY A 1 114 ? -3.272 1.906 -2.688 1.00 96.81 114 GLY A CA 1
ATOM 937 C C . GLY A 1 114 ? -2.684 2.747 -1.564 1.00 96.81 114 GLY A C 1
ATOM 938 O O . GLY A 1 114 ? -2.861 2.394 -0.400 1.00 96.81 114 GLY A O 1
ATOM 939 N N . ASN A 1 115 ? -2.001 3.852 -1.864 1.00 97.94 115 ASN A N 1
ATOM 940 C CA . ASN A 1 115 ? -1.336 4.657 -0.833 1.00 97.94 115 ASN A CA 1
ATOM 941 C C . ASN A 1 115 ? -2.305 5.155 0.260 1.00 97.94 115 ASN A C 1
ATOM 943 O O . ASN A 1 115 ? -1.934 5.165 1.431 1.00 97.94 115 ASN A O 1
ATOM 947 N N . PHE A 1 116 ? -3.555 5.493 -0.082 1.00 98.25 116 PHE A N 1
ATOM 948 C CA . PHE A 1 116 ? -4.571 5.883 0.906 1.00 98.25 116 PHE A CA 1
ATOM 949 C C . PHE A 1 116 ? -4.919 4.746 1.867 1.00 98.25 116 PHE A C 1
ATOM 951 O O . PHE A 1 116 ? -4.877 4.934 3.083 1.00 98.25 116 PHE A O 1
ATOM 958 N N . ILE A 1 117 ? -5.228 3.554 1.345 1.00 97.88 117 ILE A N 1
ATOM 959 C CA . ILE A 1 117 ? -5.582 2.415 2.196 1.00 97.88 117 ILE A CA 1
ATOM 960 C C . ILE A 1 117 ? -4.380 1.948 3.027 1.00 97.88 117 ILE A C 1
ATOM 962 O O . ILE A 1 117 ? -4.537 1.682 4.210 1.00 97.88 117 ILE A O 1
ATOM 966 N N . ILE A 1 118 ? -3.163 1.942 2.479 1.00 97.94 118 ILE A N 1
ATOM 967 C CA . ILE A 1 118 ? -1.944 1.560 3.215 1.00 97.94 118 ILE A CA 1
ATOM 968 C C . ILE A 1 118 ? -1.692 2.501 4.402 1.00 97.94 118 ILE A C 1
ATOM 970 O O . ILE A 1 118 ? -1.455 2.023 5.513 1.00 97.94 118 ILE A O 1
ATOM 974 N N . VAL A 1 119 ? -1.779 3.821 4.189 1.00 98.44 119 VAL A N 1
ATOM 975 C CA . VAL A 1 119 ? -1.624 4.815 5.267 1.00 98.44 119 VAL A CA 1
ATOM 976 C C . VAL A 1 119 ? -2.721 4.638 6.316 1.00 98.44 119 VAL A C 1
ATOM 978 O O . VAL A 1 119 ? -2.410 4.579 7.505 1.00 98.44 119 VAL A O 1
ATOM 981 N N . LEU A 1 120 ? -3.980 4.466 5.889 1.00 98.19 120 LEU A N 1
ATOM 982 C CA . LEU A 1 120 ? -5.100 4.236 6.802 1.00 98.19 120 LEU A CA 1
ATOM 983 C C . LEU A 1 120 ? -4.866 3.010 7.693 1.00 98.19 120 LEU A C 1
ATOM 985 O O . LEU A 1 120 ? -4.983 3.106 8.912 1.00 98.19 120 LEU A O 1
ATOM 989 N N . LEU A 1 121 ? -4.533 1.861 7.099 1.00 97.94 121 LEU A N 1
ATOM 990 C CA . LEU A 1 121 ? -4.321 0.620 7.845 1.00 97.94 121 LEU A CA 1
ATOM 991 C C . LEU A 1 121 ? -3.153 0.747 8.828 1.00 97.94 121 LEU A C 1
ATOM 993 O O . LEU A 1 121 ? -3.271 0.336 9.982 1.00 97.94 121 LEU A O 1
ATOM 997 N N . TYR A 1 122 ? -2.034 1.333 8.393 1.00 98.12 122 TYR A N 1
ATOM 998 C CA . TYR A 1 122 ? -0.868 1.514 9.253 1.00 98.12 122 TYR A CA 1
ATOM 999 C C . TYR A 1 122 ? -1.180 2.421 10.451 1.00 98.12 122 TYR A C 1
ATOM 1001 O O . TYR A 1 122 ? -0.906 2.040 11.591 1.00 98.12 122 TYR A O 1
ATOM 1009 N N . ASP A 1 123 ? -1.789 3.587 10.220 1.00 97.38 123 ASP A N 1
ATOM 1010 C CA . ASP A 1 123 ? -2.078 4.545 11.289 1.00 97.38 123 ASP A CA 1
ATOM 1011 C C . ASP A 1 123 ? -3.127 3.991 12.270 1.00 97.38 123 ASP A C 1
ATOM 1013 O O . ASP A 1 123 ? -2.941 4.074 13.486 1.00 97.38 123 ASP A O 1
ATOM 1017 N N . GLN A 1 124 ? -4.177 3.323 11.776 1.00 96.88 124 GLN A N 1
ATOM 1018 C CA . GLN A 1 124 ? -5.175 2.679 12.641 1.00 96.88 124 GLN A CA 1
ATOM 1019 C C . GLN A 1 124 ? -4.579 1.536 13.467 1.00 96.88 124 GLN A C 1
ATOM 1021 O O . GLN A 1 124 ? -4.948 1.359 14.632 1.00 96.88 124 GLN A O 1
ATOM 1026 N N . PHE A 1 125 ? -3.614 0.790 12.919 1.00 97.12 125 PHE A N 1
ATOM 1027 C CA . PHE A 1 125 ? -2.900 -0.226 13.687 1.00 97.12 125 PHE A CA 1
ATOM 1028 C C . PHE A 1 125 ? -2.032 0.417 14.766 1.00 97.12 125 PHE A C 1
ATOM 1030 O O . PHE A 1 125 ? -2.060 -0.027 15.907 1.00 97.12 125 PHE A O 1
ATOM 1037 N N . LYS A 1 126 ? -1.292 1.486 14.446 1.00 96.31 126 LYS A N 1
ATOM 1038 C CA . LYS A 1 126 ? -0.459 2.189 15.435 1.00 96.31 126 LYS A CA 1
ATOM 1039 C C . LYS A 1 126 ? -1.275 2.805 16.572 1.00 96.31 126 LYS A C 1
ATOM 1041 O O . LYS A 1 126 ? -0.777 2.856 17.691 1.00 96.31 126 LYS A O 1
ATOM 1046 N N . LEU A 1 127 ? -2.510 3.228 16.303 1.00 95.38 127 LEU A N 1
ATOM 1047 C CA . LEU A 1 127 ? -3.415 3.772 17.318 1.00 95.38 127 LEU A CA 1
ATOM 1048 C C . LEU A 1 127 ? -4.067 2.691 18.190 1.00 95.38 127 LEU A C 1
ATOM 1050 O O . LEU A 1 127 ? -4.220 2.884 19.392 1.00 95.38 127 LEU A O 1
ATOM 1054 N N . SER A 1 128 ? -4.486 1.574 17.593 1.00 95.81 128 SER A N 1
ATOM 1055 C CA . SER A 1 128 ? -5.319 0.567 18.272 1.00 95.81 128 SER A CA 1
ATOM 1056 C C . SER A 1 128 ? -4.573 -0.692 18.710 1.00 95.81 128 SER A C 1
ATOM 1058 O O . SER A 1 128 ? -5.081 -1.441 19.541 1.00 95.81 128 SER A O 1
ATOM 1060 N N . ASN A 1 129 ? -3.414 -0.962 18.105 1.00 94.94 129 ASN A N 1
ATOM 1061 C CA . ASN A 1 129 ? -2.694 -2.232 18.167 1.00 94.94 129 ASN A CA 1
ATOM 1062 C C . ASN A 1 129 ? -3.585 -3.458 17.860 1.00 94.94 129 ASN A C 1
ATOM 1064 O O . ASN A 1 129 ? -3.383 -4.542 18.404 1.00 94.94 129 ASN A O 1
ATOM 1068 N N . SER A 1 130 ? -4.610 -3.286 17.014 1.00 95.44 130 SER A N 1
ATOM 1069 C CA . SER A 1 130 ? -5.602 -4.320 16.707 1.00 95.44 130 SER A CA 1
ATOM 1070 C C . SER A 1 130 ? -5.490 -4.769 15.256 1.00 95.44 130 SER A C 1
ATOM 1072 O O . SER A 1 130 ? -5.927 -4.074 14.343 1.00 95.44 130 SER A O 1
ATOM 1074 N N . PHE A 1 131 ? -4.941 -5.966 15.034 1.00 95.25 131 PHE A N 1
ATOM 1075 C CA . PHE A 1 131 ? -4.917 -6.566 13.697 1.00 95.25 131 PHE A CA 1
ATOM 1076 C C . PHE A 1 131 ? -6.332 -6.900 13.190 1.00 95.25 131 PHE A C 1
ATOM 1078 O O . PHE A 1 131 ? -6.617 -6.747 12.007 1.00 95.25 131 PHE A O 1
ATOM 1085 N N . GLU A 1 132 ? -7.249 -7.270 14.087 1.00 94.50 132 GLU A N 1
ATOM 1086 C CA . GLU A 1 132 ? -8.662 -7.501 13.760 1.00 94.50 132 GLU A CA 1
ATOM 1087 C C . GLU A 1 132 ? -9.327 -6.250 13.167 1.00 94.50 132 GLU A C 1
ATOM 1089 O O . GLU A 1 132 ? -10.043 -6.345 12.171 1.00 94.50 132 GLU A O 1
ATOM 1094 N N . LEU A 1 133 ? -9.034 -5.065 13.719 1.00 96.00 133 LEU A N 1
ATOM 1095 C CA . LEU A 1 133 ? -9.514 -3.802 13.160 1.00 96.00 133 LEU A CA 1
ATOM 1096 C C . LEU A 1 133 ? -9.036 -3.603 11.715 1.00 96.00 133 LEU A C 1
ATOM 1098 O O . LEU A 1 133 ? -9.809 -3.163 10.870 1.00 96.00 133 LEU A O 1
ATOM 1102 N N . ILE A 1 134 ? -7.785 -3.956 11.417 1.00 96.69 134 ILE A N 1
ATOM 1103 C CA . ILE A 1 134 ? -7.200 -3.827 10.073 1.00 96.69 134 ILE A CA 1
ATOM 1104 C C . ILE A 1 134 ? -7.911 -4.731 9.073 1.00 96.69 134 ILE A C 1
ATOM 1106 O O . ILE A 1 134 ? -8.246 -4.286 7.974 1.00 96.69 134 ILE A O 1
ATOM 1110 N N . LEU A 1 135 ? -8.195 -5.974 9.466 1.00 95.12 135 LEU A N 1
ATOM 1111 C CA . LEU A 1 135 ? -8.967 -6.897 8.638 1.00 95.12 135 LEU A CA 1
ATOM 1112 C C . LEU A 1 135 ? -10.394 -6.387 8.415 1.00 95.12 135 LEU A C 1
ATOM 1114 O O . LEU A 1 135 ? -10.868 -6.399 7.285 1.00 95.12 135 LEU A O 1
ATOM 1118 N N . ASN A 1 136 ? -11.041 -5.852 9.452 1.00 95.94 136 ASN A N 1
ATOM 1119 C CA . ASN A 1 136 ? -12.381 -5.287 9.337 1.00 95.94 136 ASN A CA 1
ATOM 1120 C C . ASN A 1 136 ? -12.438 -4.059 8.406 1.00 95.94 136 ASN A C 1
ATOM 1122 O O . ASN A 1 136 ? -13.378 -3.933 7.618 1.00 95.94 136 ASN A O 1
ATOM 1126 N N . ILE A 1 137 ? -11.436 -3.175 8.454 1.00 96.81 137 ILE A N 1
ATOM 1127 C CA . ILE A 1 137 ? -11.323 -2.049 7.514 1.00 96.81 137 ILE A CA 1
ATOM 1128 C C . ILE A 1 137 ? -11.188 -2.578 6.079 1.00 96.81 137 ILE A C 1
ATOM 1130 O O . ILE A 1 137 ? -11.872 -2.088 5.182 1.00 96.81 137 ILE A O 1
ATOM 1134 N N . LEU A 1 138 ? -10.349 -3.596 5.863 1.00 96.44 138 LEU A N 1
ATOM 1135 C CA . LEU A 1 138 ? -10.160 -4.219 4.550 1.00 96.44 138 LEU A CA 1
ATOM 1136 C C . LEU A 1 138 ? -11.412 -4.934 4.028 1.00 96.44 138 LEU A C 1
ATOM 1138 O O . LEU A 1 138 ? -11.717 -4.806 2.844 1.00 96.44 138 LEU A O 1
ATOM 1142 N N . ASP A 1 139 ? -12.161 -5.627 4.891 1.00 95.31 139 ASP A N 1
ATOM 1143 C CA . ASP A 1 139 ? -13.431 -6.278 4.533 1.00 95.31 139 ASP A CA 1
ATOM 1144 C C . ASP A 1 139 ? -14.474 -5.260 4.028 1.00 95.31 139 ASP A C 1
ATOM 1146 O O . ASP A 1 139 ? -15.347 -5.597 3.225 1.00 95.31 139 ASP A O 1
ATOM 1150 N N . ASN A 1 140 ? -14.381 -4.005 4.484 1.00 95.81 140 ASN A N 1
ATOM 1151 C CA . ASN A 1 140 ? -15.272 -2.909 4.099 1.00 95.81 140 ASN A CA 1
ATOM 1152 C C . ASN A 1 140 ? -14.671 -1.952 3.053 1.00 95.81 140 ASN A C 1
ATOM 1154 O O . ASN A 1 140 ? -15.301 -0.943 2.710 1.00 95.81 140 ASN A O 1
ATOM 1158 N N . TYR A 1 141 ? -13.473 -2.247 2.548 1.00 97.12 141 TYR A N 1
ATOM 1159 C CA . TYR A 1 141 ? -12.784 -1.446 1.543 1.00 97.12 141 TYR A CA 1
ATOM 1160 C C . TYR A 1 141 ? -13.126 -1.910 0.124 1.00 97.12 141 TYR A C 1
ATOM 1162 O O . TYR A 1 141 ? -13.167 -3.104 -0.172 1.00 97.12 141 TYR A O 1
ATOM 1170 N N . VAL A 1 142 ? -13.323 -0.947 -0.776 1.00 97.38 142 VAL A N 1
ATOM 1171 C CA . VAL A 1 142 ? -13.430 -1.157 -2.220 1.00 97.38 142 VAL A CA 1
ATOM 1172 C C . VAL A 1 142 ? -12.477 -0.195 -2.920 1.00 97.38 142 VAL A C 1
ATOM 1174 O O . VAL A 1 142 ? -12.651 1.021 -2.852 1.00 97.38 142 VAL A O 1
ATOM 1177 N N . GLY A 1 143 ? -11.483 -0.740 -3.617 1.00 96.81 143 GLY A N 1
ATOM 1178 C CA . GLY A 1 143 ? -10.649 0.016 -4.551 1.00 96.81 143 GLY A CA 1
ATOM 1179 C C . GLY A 1 143 ? -11.178 -0.107 -5.978 1.00 96.81 143 GLY A C 1
ATOM 1180 O O . GLY A 1 143 ? -11.639 -1.178 -6.375 1.00 96.81 143 GLY A O 1
ATOM 1181 N N . ILE A 1 144 ? -11.094 0.962 -6.766 1.00 95.00 144 ILE A N 1
ATOM 1182 C CA . ILE A 1 144 ? -11.320 0.928 -8.215 1.00 95.00 144 ILE A CA 1
ATOM 1183 C C . ILE A 1 144 ? -10.067 1.460 -8.902 1.00 95.00 144 ILE A C 1
ATOM 1185 O O . ILE A 1 144 ? -9.551 2.512 -8.537 1.00 95.00 144 ILE A O 1
ATOM 1189 N N . GLU A 1 145 ? -9.571 0.731 -9.896 1.00 93.25 145 GLU A N 1
ATOM 1190 C CA . GLU A 1 145 ? -8.409 1.140 -10.685 1.00 93.25 145 GLU A CA 1
ATOM 1191 C C . GLU A 1 145 ? -8.537 0.603 -12.113 1.00 93.25 145 GLU A C 1
ATOM 1193 O O . GLU A 1 145 ? -9.069 -0.479 -12.337 1.00 93.25 145 GLU A O 1
ATOM 1198 N N . ILE A 1 146 ? -8.084 1.364 -13.105 1.00 89.75 146 ILE A N 1
ATOM 1199 C CA . ILE A 1 146 ? -8.196 0.997 -14.522 1.00 89.75 146 ILE A CA 1
ATOM 1200 C C . ILE A 1 146 ? -6.993 0.180 -15.001 1.00 89.75 146 ILE A C 1
ATOM 1202 O O . ILE A 1 146 ? -7.119 -0.648 -15.907 1.00 89.75 146 ILE A O 1
ATOM 1206 N N . ASP A 1 147 ? -5.822 0.411 -14.404 1.00 87.50 147 ASP A N 1
ATOM 1207 C CA . ASP A 1 147 ? -4.566 -0.210 -14.791 1.00 87.50 147 ASP A CA 1
ATOM 1208 C C . ASP A 1 147 ? -4.335 -1.515 -14.008 1.00 87.50 147 ASP A C 1
ATOM 1210 O O . ASP A 1 147 ? -4.080 -1.487 -12.798 1.00 87.50 147 ASP A O 1
ATOM 1214 N N . PRO A 1 148 ? -4.365 -2.685 -14.672 1.00 87.62 148 PRO A N 1
ATOM 1215 C CA . PRO A 1 148 ? -4.193 -3.967 -13.996 1.00 87.62 148 PRO A CA 1
ATOM 1216 C C . PRO A 1 148 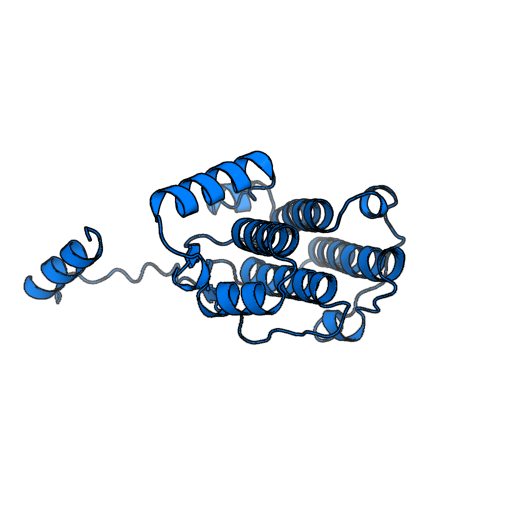? -2.815 -4.121 -13.335 1.00 87.62 148 PRO A C 1
ATOM 1218 O O . PRO A 1 148 ? -2.684 -4.896 -12.385 1.00 87.62 148 PRO A O 1
ATOM 1221 N N . MET A 1 149 ? -1.791 -3.387 -13.794 1.00 87.38 149 MET A N 1
ATOM 1222 C CA . MET A 1 149 ? -0.481 -3.384 -13.141 1.00 87.38 149 MET A CA 1
ATOM 1223 C C . MET A 1 149 ? -0.557 -2.703 -11.771 1.00 87.38 149 MET A C 1
ATOM 1225 O O . MET A 1 149 ? -0.002 -3.219 -10.801 1.00 87.38 149 MET A O 1
ATOM 1229 N N . LEU A 1 150 ? -1.274 -1.580 -11.672 1.00 92.19 150 LEU A N 1
ATOM 1230 C CA . LEU A 1 150 ? -1.436 -0.865 -10.407 1.00 92.19 150 LEU A CA 1
ATOM 1231 C C . LEU A 1 150 ? -2.286 -1.675 -9.422 1.00 92.19 150 LEU A C 1
ATOM 1233 O O . LEU A 1 150 ? -1.876 -1.820 -8.275 1.00 92.19 150 LEU A O 1
ATOM 1237 N N . ILE A 1 151 ? -3.350 -2.341 -9.891 1.00 91.94 151 ILE A N 1
ATOM 1238 C CA . ILE A 1 151 ? -4.130 -3.299 -9.079 1.00 91.94 151 ILE A CA 1
ATOM 1239 C C . ILE A 1 151 ? -3.235 -4.404 -8.510 1.00 91.94 151 ILE A C 1
ATOM 1241 O O . ILE A 1 151 ? -3.346 -4.776 -7.339 1.00 91.94 151 ILE A O 1
ATOM 1245 N N . TYR A 1 152 ? -2.356 -4.966 -9.344 1.00 90.56 152 TYR A N 1
ATOM 1246 C CA . TYR A 1 152 ? -1.437 -6.016 -8.920 1.00 90.56 152 TYR A CA 1
ATOM 1247 C C . TYR A 1 152 ? -0.498 -5.525 -7.811 1.00 90.56 152 TYR A C 1
ATOM 1249 O O . TYR A 1 152 ? -0.388 -6.173 -6.768 1.00 90.56 152 TYR A O 1
ATOM 1257 N N . PHE A 1 153 ? 0.118 -4.356 -7.994 1.00 91.88 153 PHE A N 1
ATOM 1258 C CA . PHE A 1 153 ? 0.995 -3.778 -6.979 1.00 91.88 153 PHE A CA 1
ATOM 1259 C C . PHE A 1 153 ? 0.259 -3.337 -5.720 1.00 91.88 153 PHE A C 1
ATOM 1261 O O . PHE A 1 153 ? 0.794 -3.512 -4.630 1.00 91.88 153 PHE A O 1
ATOM 1268 N N . GLN A 1 154 ? -0.968 -2.840 -5.840 1.00 94.62 154 GLN A N 1
ATOM 1269 C CA . GLN A 1 154 ? -1.800 -2.512 -4.691 1.00 94.62 154 GLN A CA 1
ATOM 1270 C C . GLN A 1 154 ? -2.021 -3.739 -3.800 1.00 94.62 154 GLN A C 1
ATOM 1272 O O . GLN A 1 154 ? -1.830 -3.678 -2.585 1.00 94.62 154 GLN A O 1
ATOM 1277 N N . LYS A 1 155 ? -2.352 -4.889 -4.401 1.00 92.75 155 LYS A N 1
ATOM 1278 C CA . LYS A 1 155 ? -2.521 -6.152 -3.662 1.00 92.75 155 LYS A CA 1
ATOM 1279 C C . LYS A 1 155 ? -1.229 -6.618 -2.998 1.00 92.75 155 LYS A C 1
ATOM 1281 O O . LYS A 1 155 ? -1.285 -7.135 -1.883 1.00 92.75 155 LYS A O 1
ATOM 1286 N N . ILE A 1 156 ? -0.087 -6.445 -3.666 1.00 91.19 156 ILE A N 1
ATOM 1287 C CA . ILE A 1 156 ? 1.225 -6.751 -3.084 1.00 91.19 156 ILE A CA 1
ATOM 1288 C C . ILE A 1 156 ? 1.484 -5.856 -1.879 1.00 91.19 156 ILE A C 1
ATOM 1290 O O . ILE A 1 156 ? 1.738 -6.375 -0.800 1.00 91.19 156 ILE A O 1
ATOM 1294 N N . GLN A 1 157 ? 1.378 -4.537 -2.032 1.00 93.94 157 GLN A N 1
ATOM 1295 C CA . GLN A 1 157 ? 1.711 -3.601 -0.961 1.00 93.94 157 GLN A CA 1
ATOM 1296 C C . GLN A 1 157 ? 0.824 -3.778 0.270 1.00 93.94 157 GLN A C 1
ATOM 1298 O O . GLN A 1 157 ? 1.335 -3.774 1.387 1.00 93.94 157 GLN A O 1
ATOM 1303 N N . ILE A 1 158 ? -0.478 -4.012 0.081 1.00 95.38 158 ILE A N 1
ATOM 1304 C CA . ILE A 1 158 ? -1.380 -4.325 1.194 1.00 95.38 158 ILE A CA 1
ATOM 1305 C C . ILE A 1 158 ? -0.939 -5.620 1.886 1.00 95.38 158 ILE A C 1
ATOM 1307 O O . ILE A 1 158 ? -0.790 -5.627 3.102 1.00 95.38 158 ILE A O 1
ATOM 1311 N N . ASN A 1 159 ? -0.671 -6.707 1.153 1.00 92.38 159 ASN A N 1
ATOM 1312 C CA . ASN A 1 159 ? -0.239 -7.966 1.778 1.00 92.38 159 ASN A CA 1
ATOM 1313 C C . ASN A 1 159 ? 1.116 -7.853 2.483 1.00 92.38 159 ASN A C 1
ATOM 1315 O O . ASN A 1 159 ? 1.296 -8.416 3.559 1.00 92.38 159 ASN A O 1
ATOM 1319 N N . LEU A 1 160 ? 2.050 -7.104 1.906 1.00 92.12 160 LEU A N 1
ATOM 1320 C CA . LEU A 1 160 ? 3.339 -6.807 2.514 1.00 92.12 160 LEU A CA 1
ATOM 1321 C C . LEU A 1 160 ? 3.161 -6.015 3.818 1.00 92.12 160 LEU A C 1
ATOM 1323 O O . LEU A 1 160 ? 3.765 -6.370 4.837 1.00 92.12 160 LEU A O 1
ATOM 1327 N N . LEU A 1 161 ? 2.287 -5.004 3.834 1.00 95.56 161 LEU A N 1
ATOM 1328 C CA . LEU A 1 161 ? 1.935 -4.300 5.066 1.00 95.56 161 LEU A CA 1
ATOM 1329 C C . LEU A 1 161 ? 1.317 -5.264 6.090 1.00 95.56 161 LEU A C 1
ATOM 1331 O O . LEU A 1 161 ? 1.740 -5.276 7.241 1.00 95.56 161 LEU A O 1
ATOM 1335 N N . LEU A 1 162 ? 0.365 -6.110 5.690 1.00 93.81 162 LEU A N 1
ATOM 1336 C CA . LEU A 1 162 ? -0.272 -7.070 6.597 1.00 93.81 162 LEU A CA 1
ATOM 1337 C C . LEU A 1 162 ? 0.721 -8.078 7.181 1.00 93.81 162 LEU A C 1
ATOM 1339 O O . LEU A 1 162 ? 0.634 -8.381 8.370 1.00 93.81 162 LEU A O 1
ATOM 1343 N N . LYS A 1 163 ? 1.688 -8.566 6.393 1.00 90.69 163 LYS A N 1
ATOM 1344 C CA . LYS A 1 163 ? 2.784 -9.406 6.899 1.00 90.69 163 LYS A CA 1
ATOM 1345 C C . LYS A 1 163 ? 3.575 -8.681 7.978 1.00 90.69 163 LYS A C 1
ATOM 1347 O O . LYS A 1 163 ? 3.808 -9.258 9.031 1.00 90.69 163 LYS A O 1
ATOM 1352 N N . TYR A 1 164 ? 3.917 -7.412 7.764 1.00 91.62 164 TYR A N 1
ATOM 1353 C CA . TYR A 1 164 ? 4.581 -6.610 8.790 1.00 91.62 164 TYR A CA 1
ATOM 1354 C C . TYR A 1 164 ? 3.713 -6.453 10.055 1.00 91.62 164 TYR A C 1
ATOM 1356 O O . TYR A 1 164 ? 4.171 -6.757 11.151 1.00 91.62 164 TYR A O 1
ATOM 1364 N N . LEU A 1 165 ? 2.446 -6.043 9.916 1.00 93.44 165 LEU A N 1
ATOM 1365 C CA . LEU A 1 165 ? 1.556 -5.778 11.058 1.00 93.44 165 LEU A CA 1
ATOM 1366 C C . LEU A 1 165 ? 1.181 -7.043 11.854 1.00 93.44 165 LEU A C 1
ATOM 1368 O O . LEU A 1 165 ? 0.877 -6.954 13.039 1.00 93.44 165 LEU A O 1
ATOM 1372 N N . SER A 1 166 ? 1.195 -8.215 11.213 1.00 90.38 166 SER A N 1
ATOM 1373 C CA . SER A 1 166 ? 0.839 -9.510 11.818 1.00 90.38 166 SER A CA 1
ATOM 1374 C C . SER A 1 166 ? 2.038 -10.337 12.289 1.00 90.38 166 SER A C 1
ATOM 1376 O O . SER A 1 166 ? 1.867 -11.515 12.609 1.00 90.38 166 SER A O 1
ATOM 1378 N N . ASN A 1 167 ? 3.251 -9.773 12.298 1.00 85.50 167 ASN A N 1
ATOM 1379 C CA . ASN A 1 167 ? 4.489 -10.519 12.563 1.00 85.50 167 ASN A CA 1
ATOM 1380 C C . ASN A 1 167 ? 4.626 -11.773 11.674 1.00 85.50 167 ASN A C 1
ATOM 1382 O O . ASN A 1 167 ? 4.912 -12.869 12.148 1.00 85.50 167 ASN A O 1
ATOM 1386 N N . ASN A 1 168 ? 4.401 -11.595 10.370 1.00 81.56 168 ASN A N 1
ATOM 1387 C CA . ASN A 1 168 ? 4.522 -12.598 9.310 1.00 81.56 168 ASN A CA 1
ATOM 1388 C C . ASN A 1 168 ? 3.527 -13.775 9.380 1.00 81.56 168 ASN A C 1
ATOM 1390 O O . ASN A 1 168 ? 3.773 -14.828 8.799 1.00 81.56 168 ASN A O 1
ATOM 1394 N N . THR A 1 169 ? 2.391 -13.620 10.066 1.00 77.56 169 THR A N 1
ATOM 1395 C CA . THR A 1 169 ? 1.411 -14.716 10.223 1.00 77.56 169 THR A CA 1
ATOM 1396 C C . THR A 1 169 ? 0.232 -14.647 9.254 1.00 77.56 169 THR A C 1
ATOM 1398 O O . THR A 1 169 ? -0.483 -15.635 9.090 1.00 77.56 169 THR A O 1
ATOM 1401 N N . SER A 1 170 ? 0.017 -13.508 8.589 1.00 73.88 170 SER A N 1
ATOM 1402 C CA . SER A 1 170 ? -1.172 -13.284 7.764 1.00 73.88 170 SER A CA 1
ATOM 1403 C C . SER A 1 170 ? -0.871 -13.151 6.272 1.00 73.88 170 SER A C 1
ATOM 1405 O O . SER A 1 170 ? 0.041 -12.437 5.854 1.00 73.88 170 SER A O 1
ATOM 1407 N N . PHE A 1 171 ? -1.750 -13.749 5.466 1.00 72.94 171 PHE A N 1
ATOM 1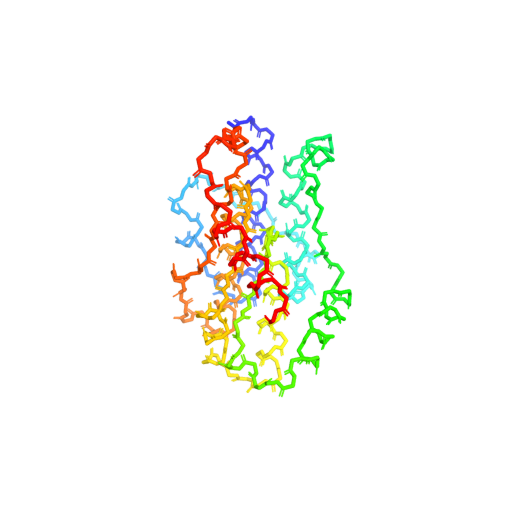408 C CA . PHE A 1 171 ? -1.939 -13.460 4.045 1.00 72.94 171 PHE A CA 1
ATOM 1409 C C . PHE A 1 171 ? -3.425 -13.189 3.793 1.00 72.94 171 PHE A C 1
ATOM 1411 O O . PHE A 1 171 ? -4.277 -13.961 4.237 1.00 72.94 171 PHE A O 1
ATOM 1418 N N . TYR A 1 172 ? -3.752 -12.112 3.076 1.00 74.50 172 TYR A N 1
ATOM 1419 C CA . TYR A 1 172 ? -5.138 -11.704 2.858 1.00 74.50 172 TYR A CA 1
ATOM 1420 C C . TYR A 1 172 ? -5.484 -11.722 1.365 1.00 74.50 172 TYR A C 1
ATOM 1422 O O . TYR A 1 172 ? -5.143 -10.833 0.583 1.00 74.50 172 TYR A O 1
ATOM 1430 N N . SER A 1 173 ? -6.185 -12.780 0.956 1.00 72.75 173 SER A N 1
ATOM 1431 C CA . SER A 1 173 ? -6.515 -13.056 -0.448 1.00 72.75 173 SER A CA 1
ATOM 1432 C C . SER A 1 173 ? -7.717 -12.271 -0.982 1.00 72.75 173 SER A C 1
ATOM 1434 O O . SER A 1 173 ? -7.905 -12.199 -2.196 1.00 72.75 173 SER A O 1
ATOM 1436 N N . LYS A 1 174 ? -8.531 -11.677 -0.100 1.00 82.50 174 LYS A N 1
ATOM 1437 C CA . LYS A 1 174 ? -9.839 -11.085 -0.430 1.00 82.50 174 LYS A CA 1
ATOM 1438 C C . LYS A 1 174 ? -9.818 -9.566 -0.631 1.00 82.50 174 LYS A C 1
ATOM 1440 O O . LYS A 1 174 ? -10.857 -8.928 -0.526 1.00 82.50 174 LYS A O 1
ATOM 1445 N N . ILE A 1 175 ? -8.661 -8.974 -0.939 1.00 88.69 175 ILE A N 1
ATOM 1446 C CA . ILE A 1 175 ? -8.559 -7.526 -1.188 1.00 88.69 175 ILE A CA 1
ATOM 1447 C C . ILE A 1 175 ? -9.457 -7.147 -2.375 1.00 88.69 175 ILE A C 1
ATOM 1449 O O . ILE A 1 175 ? -9.166 -7.501 -3.526 1.00 88.69 175 ILE A O 1
ATOM 1453 N N . ASN A 1 176 ? -10.543 -6.430 -2.084 1.00 92.00 176 ASN A N 1
ATOM 1454 C CA . ASN A 1 176 ? -11.569 -6.084 -3.055 1.00 92.00 176 ASN A CA 1
ATOM 1455 C C . ASN A 1 176 ? -11.154 -4.857 -3.876 1.00 92.00 176 ASN A C 1
ATOM 1457 O O . ASN A 1 176 ? -11.408 -3.712 -3.506 1.00 92.00 176 ASN A O 1
ATOM 1461 N N . ILE A 1 177 ? -10.478 -5.120 -4.994 1.00 92.19 177 ILE A N 1
ATOM 1462 C CA . ILE A 1 177 ? -10.120 -4.106 -5.986 1.00 92.19 177 ILE A CA 1
ATOM 1463 C C . ILE A 1 177 ? -10.758 -4.494 -7.311 1.00 92.19 177 ILE A C 1
ATOM 1465 O O . ILE A 1 177 ? -10.461 -5.558 -7.868 1.00 92.19 177 ILE A O 1
ATOM 1469 N N . ILE A 1 178 ? -11.633 -3.622 -7.792 1.00 92.31 178 ILE A N 1
ATOM 1470 C CA . ILE A 1 178 ? -12.377 -3.771 -9.034 1.00 92.31 178 ILE A CA 1
ATOM 1471 C C . ILE A 1 178 ? -11.573 -3.101 -10.145 1.00 92.31 178 ILE A C 1
ATOM 1473 O O . ILE A 1 178 ? -11.186 -1.938 -10.029 1.00 92.31 178 ILE A O 1
ATOM 1477 N N . GLN A 1 179 ? -11.342 -3.824 -11.242 1.00 90.56 179 GLN A N 1
ATOM 1478 C CA . GLN A 1 179 ? -10.792 -3.200 -12.437 1.00 90.56 179 GLN A CA 1
ATOM 1479 C C . GLN A 1 179 ? -11.883 -2.374 -13.126 1.00 90.56 179 GLN A C 1
ATOM 1481 O O . GLN A 1 179 ? -12.892 -2.927 -13.564 1.00 90.56 179 GLN A O 1
ATOM 1486 N N . GLY A 1 180 ? -11.686 -1.061 -13.215 1.00 80.75 180 GLY A N 1
ATOM 1487 C CA . GLY A 1 180 ? -12.579 -0.164 -13.940 1.00 80.75 180 GLY A CA 1
ATOM 1488 C C . GLY A 1 180 ? -12.520 -0.414 -15.448 1.00 80.75 180 GLY A C 1
ATOM 1489 O O . GLY A 1 180 ? -11.444 -0.605 -16.017 1.00 80.75 180 GLY A O 1
ATOM 1490 N N . ASP A 1 181 ? -13.678 -0.394 -16.107 1.00 71.00 181 ASP A N 1
ATOM 1491 C CA . ASP A 1 181 ? -13.767 -0.481 -17.563 1.00 71.00 181 ASP A CA 1
ATOM 1492 C C . ASP A 1 181 ? -13.570 0.914 -18.177 1.00 71.00 181 ASP A C 1
ATOM 1494 O O . ASP A 1 181 ? -14.354 1.833 -17.938 1.00 71.00 181 ASP A O 1
ATOM 1498 N N . THR A 1 182 ? -12.503 1.082 -18.959 1.00 58.94 182 THR A N 1
ATOM 1499 C CA . THR A 1 182 ? -12.231 2.316 -19.720 1.00 58.94 182 THR A CA 1
ATOM 1500 C C . THR A 1 182 ? -12.790 2.268 -21.132 1.00 58.94 182 THR A C 1
ATOM 1502 O O . THR A 1 182 ? -12.678 3.255 -21.868 1.00 58.94 182 THR A O 1
ATOM 1505 N N . THR A 1 183 ? -13.404 1.151 -21.543 1.00 54.06 183 THR A N 1
ATOM 1506 C CA . THR A 1 183 ? -14.121 1.127 -22.807 1.00 54.06 183 THR A CA 1
ATOM 1507 C C . THR A 1 183 ? -15.281 2.107 -22.690 1.00 54.06 183 THR A C 1
ATOM 1509 O O . THR A 1 183 ? -16.286 1.875 -22.022 1.00 54.06 183 THR A O 1
ATOM 1512 N N . GLN A 1 184 ? -15.160 3.239 -23.383 1.00 46.19 184 GLN A N 1
ATOM 1513 C CA . GLN A 1 184 ? -16.329 3.976 -23.828 1.00 46.19 184 GLN A CA 1
ATOM 1514 C C . GLN A 1 184 ? -17.101 3.047 -24.773 1.00 46.19 184 GLN A C 1
ATOM 1516 O O . GLN A 1 184 ? -17.062 3.200 -25.994 1.00 46.19 184 GLN A O 1
ATOM 1521 N N . LYS A 1 185 ? -17.848 2.073 -24.242 1.00 39.31 185 LYS A N 1
ATOM 1522 C CA . LYS A 1 185 ? -19.054 1.660 -24.942 1.00 39.31 185 LYS A CA 1
ATOM 1523 C C . LYS A 1 185 ? -19.856 2.942 -25.049 1.00 39.31 185 LYS A C 1
ATOM 1525 O O . LYS A 1 185 ? -20.311 3.458 -24.033 1.00 39.31 185 LYS A O 1
ATOM 1530 N N . LYS A 1 186 ? -19.974 3.496 -26.261 1.00 37.84 186 LYS A N 1
ATOM 1531 C CA . LYS A 1 186 ? -21.000 4.494 -26.565 1.00 37.84 186 LYS A CA 1
ATOM 1532 C C . LYS A 1 186 ? -22.295 3.909 -26.025 1.00 37.84 186 LYS A C 1
ATOM 1534 O O . LYS A 1 186 ? -22.855 2.994 -26.628 1.00 37.84 186 LYS A O 1
ATOM 1539 N N . ILE A 1 187 ? -22.728 4.380 -24.860 1.00 40.78 187 ILE A N 1
ATOM 1540 C CA . ILE A 1 187 ? -24.036 4.040 -24.337 1.00 40.78 187 ILE A CA 1
ATOM 1541 C C . ILE A 1 187 ? -24.979 4.664 -25.354 1.00 40.78 187 ILE A C 1
ATOM 1543 O O . ILE A 1 187 ? -25.125 5.883 -25.422 1.00 40.78 187 ILE A O 1
ATOM 1547 N N . SER A 1 188 ? -25.544 3.833 -26.228 1.00 36.44 188 SER A N 1
ATOM 1548 C CA . SER A 1 188 ? -26.654 4.240 -27.071 1.00 36.44 188 SER A CA 1
ATOM 1549 C C . SER A 1 188 ? -27.765 4.644 -26.111 1.00 36.44 188 SER A C 1
ATOM 1551 O O . SER A 1 188 ? -28.429 3.787 -25.531 1.00 36.44 188 SER A O 1
ATOM 1553 N N . MET A 1 189 ? -27.946 5.950 -25.904 1.00 39.09 189 MET A N 1
ATOM 1554 C CA . MET A 1 189 ? -28.977 6.540 -25.040 1.00 39.09 189 MET A CA 1
ATOM 1555 C C . MET A 1 189 ? -30.414 6.224 -25.498 1.00 39.09 189 MET A C 1
ATOM 1557 O O . MET A 1 189 ? -31.362 6.835 -25.022 1.00 39.09 189 MET A O 1
ATOM 1561 N N . LYS A 1 190 ? -30.619 5.267 -26.410 1.00 40.38 190 LYS A N 1
ATOM 1562 C CA . LYS A 1 190 ? -31.940 4.940 -26.944 1.00 40.38 190 LYS A CA 1
ATOM 1563 C C . LYS A 1 190 ? -32.860 4.212 -25.958 1.00 40.38 190 LYS A C 1
ATOM 1565 O O . LYS A 1 190 ? -34.060 4.257 -26.182 1.00 40.38 190 LYS A O 1
ATOM 1570 N N . ASN A 1 191 ? -32.353 3.609 -24.873 1.00 42.47 191 ASN A N 1
ATOM 1571 C CA . ASN A 1 191 ? -33.169 2.708 -24.036 1.00 42.47 191 ASN A CA 1
ATOM 1572 C C . ASN A 1 191 ? -33.220 3.015 -22.527 1.00 42.47 191 ASN A C 1
ATOM 1574 O O . ASN A 1 191 ? -33.742 2.198 -21.769 1.00 42.47 191 ASN A O 1
ATOM 1578 N N . TYR A 1 192 ? -32.738 4.167 -22.051 1.00 42.19 192 TYR A N 1
ATOM 1579 C CA . TYR A 1 192 ? -32.963 4.531 -20.646 1.00 42.19 192 TYR A CA 1
ATOM 1580 C C . TYR A 1 192 ? -34.290 5.278 -20.503 1.00 42.19 192 TYR A C 1
ATOM 1582 O O . TYR A 1 192 ? -34.371 6.482 -20.732 1.00 42.19 192 TYR A O 1
ATOM 1590 N N . ASN A 1 193 ? -35.336 4.543 -20.114 1.00 45.72 193 ASN A N 1
ATOM 1591 C CA . ASN A 1 193 ? -36.579 5.139 -19.632 1.00 45.72 193 ASN A CA 1
ATOM 1592 C C . ASN A 1 193 ? -36.268 6.106 -18.479 1.00 45.72 193 ASN A C 1
ATOM 1594 O O . ASN A 1 193 ? -35.478 5.804 -17.584 1.00 45.72 193 ASN A O 1
ATOM 1598 N N . SER A 1 194 ? -36.917 7.269 -18.491 1.00 47.78 194 SER A N 1
ATOM 1599 C CA . SER A 1 194 ? -36.689 8.398 -17.575 1.00 47.78 194 SER A CA 1
ATOM 1600 C C . SER A 1 194 ? -36.799 8.062 -16.077 1.00 47.78 194 SER A C 1
ATOM 1602 O O . SER A 1 194 ? -36.335 8.837 -15.239 1.00 47.78 194 SER A O 1
ATOM 1604 N N . LEU A 1 195 ? -37.358 6.899 -15.725 1.00 44.06 195 LEU A N 1
ATOM 1605 C CA . LEU A 1 195 ? -37.425 6.395 -14.354 1.00 44.06 195 LEU A CA 1
ATOM 1606 C C . LEU A 1 195 ? -36.050 5.999 -13.784 1.00 44.06 195 LEU A C 1
ATOM 1608 O O . LEU A 1 195 ? -35.789 6.246 -12.608 1.00 44.06 195 LEU A O 1
ATOM 1612 N N . THR A 1 196 ? -35.155 5.420 -14.591 1.00 48.62 196 THR A N 1
ATOM 1613 C CA . THR A 1 196 ? -33.876 4.871 -14.098 1.00 48.62 196 THR A CA 1
ATOM 1614 C C . THR A 1 196 ? -32.845 5.963 -13.810 1.00 48.62 196 THR A C 1
ATOM 1616 O O . THR A 1 196 ? -32.039 5.828 -12.892 1.00 48.62 196 THR A O 1
ATOM 1619 N N . LEU A 1 197 ? -32.902 7.082 -14.541 1.00 39.44 197 LEU A N 1
ATOM 1620 C CA . LEU A 1 197 ? -31.994 8.214 -14.335 1.00 39.44 197 LEU A CA 1
ATOM 1621 C C . LEU A 1 197 ? -32.320 8.989 -13.046 1.00 39.44 197 LEU A C 1
ATOM 1623 O O . LEU A 1 197 ? -31.411 9.436 -12.350 1.00 39.44 197 LEU A O 1
ATOM 1627 N N . LYS A 1 198 ? -33.608 9.082 -12.678 1.00 38.91 198 LYS A N 1
ATOM 1628 C CA . LYS A 1 198 ? -34.035 9.672 -11.397 1.00 38.91 198 LYS A CA 1
ATOM 1629 C C . LYS A 1 198 ? -33.511 8.884 -10.193 1.00 38.91 198 LYS A C 1
ATOM 1631 O O . LYS A 1 198 ? -33.074 9.503 -9.229 1.00 38.91 198 LYS A O 1
ATOM 1636 N N . TYR A 1 199 ? -33.486 7.551 -10.276 1.00 39.06 199 TYR A N 1
ATOM 1637 C CA . TYR A 1 199 ? -32.963 6.694 -9.204 1.00 39.06 199 TYR A CA 1
ATOM 1638 C C . TYR A 1 199 ? -31.440 6.792 -9.033 1.00 39.06 199 TYR A C 1
ATOM 1640 O O . TYR A 1 199 ? -30.942 6.727 -7.909 1.00 39.06 199 TYR A O 1
ATOM 1648 N N . LEU A 1 200 ? -30.696 6.995 -10.126 1.00 37.91 200 LEU A N 1
ATOM 1649 C CA . LEU A 1 200 ? -29.241 7.153 -10.058 1.00 37.91 200 LEU A CA 1
ATOM 1650 C C . LEU A 1 200 ? -28.839 8.496 -9.424 1.00 37.91 200 LEU A C 1
ATOM 1652 O O . LEU A 1 200 ? -27.906 8.545 -8.630 1.00 37.91 200 LEU A O 1
ATOM 1656 N N . ILE A 1 201 ? -29.576 9.572 -9.725 1.00 39.97 201 ILE A N 1
ATOM 1657 C CA . ILE A 1 201 ? -29.328 10.905 -9.151 1.00 39.97 201 ILE A CA 1
ATOM 1658 C C . ILE A 1 201 ? -29.707 10.943 -7.663 1.00 39.97 201 ILE A C 1
ATOM 1660 O O . ILE A 1 201 ? -29.001 11.568 -6.875 1.00 39.97 201 ILE A O 1
ATOM 1664 N N . SER A 1 202 ? -30.752 10.220 -7.240 1.00 33.25 202 SER A N 1
ATOM 1665 C CA . SER A 1 202 ? -31.090 10.121 -5.813 1.00 33.25 202 SER A CA 1
ATOM 1666 C C . SER A 1 202 ? -30.061 9.344 -4.986 1.00 33.25 202 SER A C 1
ATOM 1668 O O . SER A 1 202 ? -29.971 9.581 -3.789 1.00 33.25 202 SER A O 1
ATOM 1670 N N . LEU A 1 203 ? -29.272 8.449 -5.595 1.00 33.75 203 LEU A N 1
ATOM 1671 C CA . LEU A 1 203 ? -28.238 7.681 -4.885 1.00 33.75 203 LEU A CA 1
ATOM 1672 C C . LEU A 1 203 ? -26.922 8.450 -4.686 1.00 33.75 203 LEU A C 1
ATOM 1674 O O . LEU A 1 203 ? -26.095 8.032 -3.887 1.00 33.75 203 LEU A O 1
ATOM 1678 N N . ILE A 1 204 ? -26.713 9.541 -5.428 1.00 40.25 204 ILE A N 1
ATOM 1679 C CA . ILE A 1 204 ? -25.496 10.369 -5.357 1.00 40.25 204 ILE A CA 1
ATOM 1680 C C . ILE A 1 204 ? -25.680 11.545 -4.379 1.00 40.25 204 ILE A C 1
ATOM 1682 O O . ILE A 1 204 ? -24.708 12.177 -3.977 1.00 40.25 204 ILE A O 1
ATOM 1686 N N . LEU A 1 205 ? -26.918 11.830 -3.966 1.00 30.84 205 LEU A N 1
ATOM 1687 C CA . LEU A 1 205 ? -27.265 12.978 -3.123 1.00 30.84 205 LEU A CA 1
ATOM 1688 C C . LEU A 1 205 ? -27.723 12.614 -1.696 1.00 30.84 205 LEU A C 1
ATOM 1690 O O . LEU A 1 205 ? -28.290 13.473 -1.025 1.00 30.84 205 LEU A O 1
ATOM 1694 N N . PHE A 1 206 ? -27.453 11.396 -1.211 1.00 35.06 206 PHE A N 1
ATOM 1695 C CA . PHE A 1 206 ? -27.695 10.999 0.186 1.00 35.06 206 PHE A CA 1
ATOM 1696 C C . PHE A 1 206 ? -26.543 10.190 0.781 1.00 35.06 206 PHE A C 1
ATOM 1698 O O . PHE A 1 206 ? -26.071 9.249 0.106 1.00 35.06 206 PHE A O 1
#

InterPro domains:
  IPR029063 S-adenosyl-L-methionine-dependent methyltransferase superfamily [G3DSA:3.40.50.150] (54-202)
  IPR029063 S-adenosyl-L-methionine-dependent methyltransferase superfamily [SSF53335] (28-185)

Secondary structure (DSSP, 8-state):
--HHHHHHHHHHHHHHHHHHHHHH----HHHHTTS-----PPP-HHHHTS-HHHHHHHHHHHHHTTS-HHHHHHHT------HHHHHHHHHHHHHHH-S-GGG--EEETT-TT-HHHHHHHHHHHHHH--HHHHHHHHHTEEEEES-HHHHHHHHHHHHHHHHHHTTT----TT--EEEPP-------TTS--HHHHHHHHHHH--

Organism: NCBI:txid1163302

Radius of gyration: 19.08 Å; chains: 1; bounding box: 60×33×45 Å

Foldseek 3Di:
DDPVLVVLVLVLVLQLQCLCCVQQVDHCCVVSVPDDDHDNDDYDVVLNPDDLLLNLLVSLQSLLVSDDPVVCVVVVPDDDSPLVVLCVVVVVVVVVVPDDLLPDQAEAQACQLNSNLLSVLVVVCVVPVDLVSSVSNQVRYEAEHQDVSRVVNNQVSSQSSSCVSVSNPDGDPPRHYHHDDPPPPVPPPPDDDPVVVVVVVVVVVD

pLDDT: mean 82.93, std 17.99, range [30.84, 98.44]